Protein AF-A0A2V8ZK09-F1 (afdb_monomer_lite)

Radius of gyration: 33.47 Å; chains: 1; bounding box: 86×35×99 Å

Secondary structure (DSSP, 8-state):
-B-GGGS-PPB-GGG-EE--TTS-PPTT--EE-PBPGGGB---TTSPPPTT----S-HHHHHHHTTSPPPSSSSSSS-----SSTT--EEEEE--EEEEEEEEETTEEEEEEEEEEEEEEEEESS-PPTTS--EEEEEEEEEEEEEEEEEEEEETTEEEEEEEEEEEEEEEEEBGGGSTTT-PPPPTGGGT---PPPTT-----PPP---TTS-------EEEEEEEEEEEEEEEEE--S----

Sequence (244 aa):
MDFSGTGYQIYDPLTTHLCTASDTCAKGQQYARNPFPNDVIPGPNDPLPSGILSRVNPIGLAIMKLYPAPTLAGIQNNYIQTGGLAEGRYRYYQPMVRVDYDLTDKTRLYGLWVWQRGHEHRNSSGFPYPIATGNIDSERDFTTTILDLTHAFSSNWFLDAQGSFGRFHQDFPEGPMVTGLAKPITAESLGLNMPKIPTTSLDIAPQISVSGYQTIIGNNISEQVTNAFDFRPVAVHVVGKHDI

Structure (mmCIF, N/CA/C/O backbone):
data_AF-A0A2V8ZK09-F1
#
_entry.id   AF-A0A2V8ZK09-F1
#
loop_
_atom_site.group_PDB
_atom_site.id
_atom_site.type_symbol
_atom_site.label_atom_id
_atom_site.label_alt_id
_atom_site.label_comp_id
_atom_site.label_asym_id
_atom_site.label_entity_id
_atom_site.label_seq_id
_atom_site.pdbx_PDB_ins_code
_atom_site.Cartn_x
_atom_site.Cartn_y
_atom_site.Cartn_z
_atom_site.occupancy
_atom_site.B_iso_or_equiv
_atom_site.auth_seq_id
_atom_site.auth_comp_id
_atom_site.auth_asym_id
_atom_site.auth_atom_id
_atom_site.pdbx_PDB_model_num
ATOM 1 N N . MET A 1 1 ? 20.017 -1.491 -28.029 1.00 69.75 1 MET A N 1
ATOM 2 C CA . MET A 1 1 ? 18.713 -2.071 -28.424 1.00 69.75 1 MET A CA 1
ATOM 3 C C . MET A 1 1 ? 18.890 -2.634 -29.817 1.00 69.75 1 MET A C 1
ATOM 5 O O . MET A 1 1 ? 19.332 -1.888 -30.678 1.00 69.75 1 MET A O 1
ATOM 9 N N . ASP A 1 2 ? 18.652 -3.928 -29.999 1.00 75.50 2 ASP A N 1
ATOM 10 C CA . ASP A 1 2 ? 18.966 -4.659 -31.232 1.00 75.50 2 ASP A CA 1
ATOM 11 C C . ASP A 1 2 ? 17.692 -4.893 -32.056 1.00 75.50 2 ASP A C 1
ATOM 13 O O . ASP A 1 2 ? 16.716 -5.436 -31.534 1.00 75.50 2 ASP A O 1
ATOM 17 N N . PHE A 1 3 ? 17.697 -4.452 -33.316 1.00 78.56 3 PHE A N 1
ATOM 18 C CA . PHE A 1 3 ? 16.587 -4.599 -34.260 1.00 78.56 3 PHE A CA 1
ATOM 19 C C . PHE A 1 3 ? 16.908 -5.524 -35.438 1.00 78.56 3 PHE A C 1
ATOM 21 O O . PHE A 1 3 ? 16.071 -5.669 -36.332 1.00 78.56 3 PHE A O 1
ATOM 28 N N . SER A 1 4 ? 18.066 -6.187 -35.439 1.00 80.75 4 SER A N 1
ATOM 29 C CA . SER A 1 4 ? 18.511 -7.057 -36.538 1.00 80.75 4 SER A CA 1
ATOM 30 C C . SER A 1 4 ? 17.501 -8.162 -36.884 1.00 80.75 4 SER A C 1
ATOM 32 O O . SER A 1 4 ? 17.339 -8.534 -38.044 1.00 80.75 4 SER A O 1
ATOM 34 N N . GLY A 1 5 ? 16.738 -8.638 -35.895 1.00 76.31 5 GLY A N 1
ATOM 35 C CA . GLY A 1 5 ? 15.679 -9.637 -36.078 1.00 76.31 5 GLY A CA 1
ATOM 36 C C . GLY A 1 5 ? 14.383 -9.127 -36.724 1.00 76.31 5 GLY A C 1
ATOM 37 O O . GLY A 1 5 ? 13.480 -9.924 -36.963 1.00 76.31 5 GLY A O 1
ATOM 38 N N . THR A 1 6 ? 14.249 -7.823 -36.992 1.00 78.81 6 THR A N 1
ATOM 39 C CA . THR A 1 6 ? 13.011 -7.238 -37.545 1.00 78.81 6 THR A CA 1
ATOM 40 C C . THR A 1 6 ? 12.954 -7.250 -39.072 1.00 78.81 6 THR A C 1
ATOM 42 O O . THR A 1 6 ? 11.874 -7.087 -39.638 1.00 78.81 6 THR A O 1
ATOM 45 N N . GLY A 1 7 ? 14.098 -7.426 -39.744 1.00 80.44 7 GLY A N 1
ATOM 46 C CA . GLY A 1 7 ? 14.218 -7.298 -41.200 1.00 80.44 7 GLY A CA 1
ATOM 47 C C . GLY A 1 7 ? 14.132 -5.856 -41.720 1.00 80.44 7 GLY A C 1
ATOM 48 O O . GLY A 1 7 ? 14.157 -5.653 -42.932 1.00 80.44 7 GLY A O 1
ATOM 49 N N . TYR A 1 8 ? 14.041 -4.863 -40.828 1.00 82.00 8 TYR A N 1
ATOM 50 C CA . TYR A 1 8 ? 14.056 -3.443 -41.169 1.00 82.00 8 TYR A CA 1
ATOM 51 C C . TYR A 1 8 ? 15.395 -2.810 -40.813 1.00 82.00 8 TYR A C 1
ATOM 53 O O . TYR A 1 8 ? 15.908 -3.013 -39.715 1.00 82.00 8 TYR A O 1
ATOM 61 N N . GLN A 1 9 ? 15.899 -1.971 -41.718 1.00 86.06 9 GLN A N 1
ATOM 62 C CA . GLN A 1 9 ? 17.084 -1.168 -41.457 1.00 86.06 9 GLN A CA 1
ATOM 63 C C . GLN A 1 9 ? 16.725 0.045 -40.589 1.00 86.06 9 GLN A C 1
ATOM 65 O O . GLN A 1 9 ? 15.817 0.813 -40.928 1.00 86.06 9 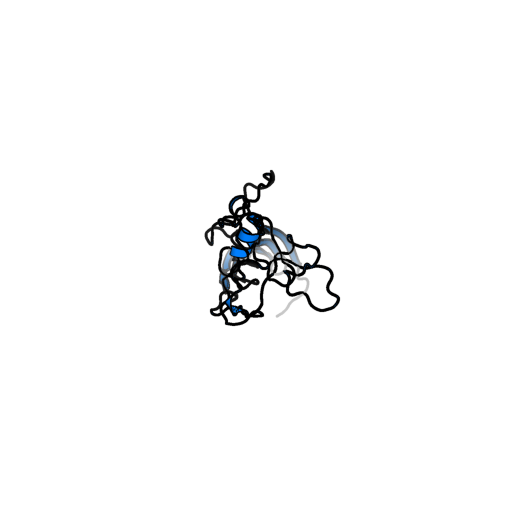GLN A O 1
ATOM 70 N N . ILE A 1 10 ? 17.427 0.231 -39.470 1.00 85.50 10 ILE A N 1
ATOM 71 C CA . ILE A 1 10 ? 17.152 1.317 -38.521 1.00 85.50 10 ILE A CA 1
ATOM 72 C C . ILE A 1 10 ? 18.129 2.465 -38.752 1.00 85.50 10 ILE A C 1
ATOM 74 O O . ILE A 1 10 ? 19.342 2.287 -38.704 1.00 85.50 10 ILE A O 1
ATOM 78 N N . TYR A 1 11 ? 17.600 3.669 -38.967 1.00 86.06 11 TYR A N 1
ATOM 79 C CA . TYR A 1 11 ? 18.390 4.855 -39.305 1.00 86.06 11 TYR A CA 1
ATOM 80 C C . TYR A 1 11 ? 18.596 5.796 -38.121 1.00 86.06 11 TYR A C 1
ATOM 82 O O . TYR A 1 11 ? 17.681 6.027 -37.330 1.00 86.06 11 TYR A O 1
ATOM 90 N N . ASP A 1 12 ? 19.783 6.400 -38.043 1.00 83.12 12 ASP A N 1
ATOM 91 C CA . ASP A 1 12 ? 20.116 7.390 -37.025 1.00 83.12 12 ASP A CA 1
ATOM 92 C C . ASP A 1 12 ? 19.531 8.767 -37.387 1.00 83.12 12 ASP A C 1
ATOM 94 O O . ASP A 1 12 ? 19.981 9.396 -38.355 1.00 83.12 12 ASP A O 1
ATOM 98 N N . PRO A 1 13 ? 18.560 9.295 -36.615 1.00 82.06 13 PRO A N 1
ATOM 99 C CA . PRO A 1 13 ? 17.923 10.573 -36.919 1.00 82.06 13 PRO A CA 1
ATOM 100 C C . PRO A 1 13 ? 18.893 11.765 -36.901 1.00 82.06 13 PRO A C 1
ATOM 102 O O . PRO A 1 13 ? 18.649 12.744 -37.613 1.00 82.06 13 PRO A O 1
ATOM 105 N N . LEU A 1 14 ? 19.998 11.691 -36.147 1.00 80.69 14 LEU A N 1
ATOM 106 C CA . LEU A 1 14 ? 20.970 12.788 -36.038 1.00 80.69 14 LEU A CA 1
ATOM 107 C C . LEU A 1 14 ? 21.948 12.860 -37.217 1.00 80.69 14 LEU A C 1
ATOM 109 O O . LEU A 1 14 ? 22.712 13.813 -37.317 1.00 80.69 14 LEU A O 1
ATOM 113 N N . THR A 1 15 ? 21.910 11.889 -38.128 1.00 84.69 15 THR A N 1
ATOM 114 C CA . THR A 1 15 ? 22.784 11.841 -39.313 1.00 84.69 15 THR A CA 1
ATOM 115 C C . THR A 1 15 ? 22.087 12.337 -40.577 1.00 84.69 15 THR A C 1
ATOM 117 O O . THR A 1 15 ? 22.500 12.010 -41.686 1.00 84.69 15 THR A O 1
ATOM 120 N N . THR A 1 16 ? 21.002 13.103 -40.429 1.00 87.19 16 THR A N 1
ATOM 121 C CA . THR A 1 16 ? 20.254 13.629 -41.575 1.00 87.19 16 THR A CA 1
ATOM 122 C C . THR A 1 16 ? 21.159 14.524 -42.424 1.00 87.19 16 THR A C 1
ATOM 124 O O . THR A 1 16 ? 21.686 15.521 -41.935 1.00 87.19 16 THR A O 1
ATOM 127 N N . HIS A 1 17 ? 21.321 14.178 -43.697 1.00 87.19 17 HIS A N 1
ATOM 128 C CA . HIS A 1 17 ? 22.128 14.915 -44.666 1.00 87.19 17 HIS A CA 1
ATOM 129 C C . HIS A 1 17 ? 21.422 14.957 -46.025 1.00 87.19 17 HIS A C 1
ATOM 131 O O . HIS A 1 17 ? 20.429 14.261 -46.246 1.00 87.19 17 HIS A O 1
ATOM 137 N N . LEU A 1 18 ? 21.889 15.825 -46.925 1.00 91.00 18 LEU A N 1
ATOM 138 C CA . LEU A 1 18 ? 21.385 15.851 -48.298 1.00 91.00 18 LEU A CA 1
ATOM 139 C C . LEU A 1 18 ? 21.711 14.527 -48.976 1.00 91.00 18 LEU A C 1
ATOM 141 O O . LEU A 1 18 ? 22.839 14.061 -48.879 1.00 91.00 18 LEU A O 1
ATOM 145 N N . CYS A 1 19 ? 20.732 13.960 -49.671 1.00 88.94 19 CYS A N 1
ATOM 146 C CA . CYS A 1 19 ? 20.940 12.735 -50.418 1.00 88.94 19 CYS A CA 1
ATOM 147 C C . CYS A 1 19 ? 22.037 12.932 -51.476 1.00 88.94 19 CYS A C 1
ATOM 149 O O . CYS A 1 19 ? 21.965 13.849 -52.299 1.00 88.94 19 CYS A O 1
ATOM 151 N N . THR A 1 20 ? 23.034 12.056 -51.460 1.00 86.00 20 THR A N 1
ATOM 152 C CA . THR A 1 20 ? 24.143 12.035 -52.414 1.00 86.00 20 THR A CA 1
ATOM 153 C C . THR A 1 20 ? 24.097 10.784 -53.293 1.00 86.00 20 THR A C 1
ATOM 155 O O . THR A 1 20 ? 23.299 9.879 -53.075 1.00 86.00 20 THR A O 1
ATOM 158 N N . ALA A 1 21 ? 24.969 10.702 -54.303 1.00 79.88 21 ALA A N 1
ATOM 159 C CA . ALA A 1 21 ? 25.051 9.527 -55.176 1.00 79.88 21 ALA A CA 1
ATOM 160 C C . ALA A 1 21 ? 25.530 8.247 -54.457 1.00 79.88 21 ALA A C 1
ATOM 162 O O . ALA A 1 21 ? 25.336 7.156 -54.988 1.00 79.88 21 ALA A O 1
ATOM 163 N N . SER A 1 22 ? 26.162 8.367 -53.281 1.00 80.44 22 SER A N 1
ATOM 164 C CA . SER A 1 22 ? 26.513 7.218 -52.435 1.00 80.44 22 SER A CA 1
ATOM 165 C C . SER A 1 22 ? 25.335 6.684 -51.620 1.00 80.44 22 SER A C 1
ATOM 167 O O . SER A 1 22 ? 25.423 5.574 -51.101 1.00 80.44 22 SER A O 1
ATOM 169 N N . ASP A 1 23 ? 24.236 7.435 -51.534 1.00 81.19 23 ASP A N 1
ATOM 170 C CA . ASP A 1 23 ? 23.035 7.035 -50.811 1.00 81.19 23 ASP A CA 1
ATOM 171 C C . ASP A 1 23 ? 22.037 6.367 -51.765 1.00 81.19 23 ASP A C 1
ATOM 173 O O . ASP A 1 23 ? 21.731 6.874 -52.846 1.00 81.19 23 ASP A O 1
ATOM 177 N N . THR A 1 24 ? 21.463 5.232 -51.362 1.00 79.44 24 THR A N 1
ATOM 178 C CA . THR A 1 24 ? 20.377 4.558 -52.098 1.00 79.44 24 THR A CA 1
ATOM 179 C C . THR A 1 24 ? 19.031 5.251 -51.870 1.00 79.44 24 THR A C 1
ATOM 181 O O . THR A 1 24 ? 18.102 4.674 -51.306 1.00 79.44 24 THR A O 1
ATOM 184 N N . CYS A 1 25 ? 18.917 6.513 -52.277 1.00 81.88 25 CYS A N 1
ATOM 185 C CA . CYS A 1 25 ? 17.685 7.284 -52.135 1.00 81.88 25 CYS A CA 1
ATOM 186 C C . CYS A 1 25 ? 16.661 6.959 -53.224 1.00 81.88 25 CYS A C 1
ATOM 188 O O . CYS A 1 25 ? 16.998 6.769 -54.396 1.00 81.88 25 CYS A O 1
ATOM 190 N N . ALA A 1 26 ? 15.380 6.987 -52.859 1.00 82.69 26 ALA A N 1
ATOM 191 C CA . ALA A 1 26 ? 14.300 6.891 -53.830 1.00 82.69 26 ALA A CA 1
ATOM 192 C C . ALA A 1 26 ? 14.219 8.153 -54.713 1.00 82.69 26 ALA A C 1
ATOM 194 O O . ALA A 1 26 ? 14.631 9.252 -54.333 1.00 82.69 26 ALA A O 1
ATOM 195 N N . LYS A 1 27 ? 13.644 8.014 -55.913 1.00 79.06 27 LYS A N 1
ATOM 196 C CA . LYS A 1 27 ? 13.505 9.124 -56.866 1.00 79.06 27 LYS A CA 1
ATOM 197 C C . LYS A 1 27 ? 12.644 10.243 -56.257 1.00 79.06 27 LYS A C 1
ATOM 199 O O . LYS A 1 27 ? 11.483 10.018 -55.935 1.00 79.06 27 LYS A O 1
ATOM 204 N N . GLY A 1 28 ? 13.215 11.442 -56.124 1.00 80.62 28 GLY A N 1
ATOM 205 C CA . GLY A 1 28 ? 12.561 12.602 -55.497 1.00 80.62 28 GLY A CA 1
ATOM 206 C C . GLY A 1 28 ? 12.858 12.786 -54.003 1.00 80.62 28 GLY A C 1
ATOM 207 O O . GLY A 1 28 ? 12.393 13.757 -53.412 1.00 80.62 28 GLY A O 1
ATOM 208 N N . GLN A 1 29 ? 13.650 11.904 -53.388 1.00 86.25 29 GLN A N 1
ATOM 209 C CA . GLN A 1 29 ? 14.076 12.042 -51.998 1.00 86.25 29 GLN A CA 1
ATOM 210 C C . GLN A 1 29 ? 15.273 12.999 -51.885 1.00 86.25 29 GLN A C 1
ATOM 212 O O . GLN A 1 29 ? 16.308 12.794 -52.513 1.00 86.25 29 GLN A O 1
ATOM 217 N N . GLN A 1 30 ? 15.129 14.052 -51.076 1.00 88.12 30 GLN A N 1
ATOM 218 C CA . GLN A 1 30 ? 16.153 15.097 -50.914 1.00 88.12 30 GLN A CA 1
ATOM 219 C C . GLN A 1 30 ? 17.109 14.859 -49.742 1.00 88.12 30 GLN A C 1
ATOM 221 O O . GLN A 1 30 ? 18.221 15.380 -49.748 1.00 88.12 30 GLN A O 1
ATOM 226 N N . TYR A 1 31 ? 16.692 14.077 -48.746 1.00 89.25 31 TYR A N 1
ATOM 227 C CA . TYR A 1 31 ? 17.459 13.842 -47.525 1.00 89.25 31 TYR A CA 1
ATOM 228 C C . TYR A 1 31 ? 17.629 12.347 -47.263 1.00 89.25 31 TYR A C 1
ATOM 230 O O . TYR A 1 31 ? 16.687 11.566 -47.432 1.00 89.25 31 TYR A O 1
ATOM 238 N N . ALA A 1 32 ? 18.822 11.973 -46.817 1.00 89.38 32 ALA A N 1
ATOM 239 C CA . ALA A 1 32 ? 19.195 10.632 -46.398 1.00 89.38 32 ALA A CA 1
ATOM 240 C C . ALA A 1 32 ? 19.644 10.637 -44.929 1.00 89.38 32 ALA A C 1
ATOM 242 O O . ALA A 1 32 ? 19.897 11.686 -44.329 1.00 89.38 32 ALA A O 1
ATOM 243 N N . ARG A 1 33 ? 19.697 9.448 -44.332 1.00 87.69 33 ARG A N 1
ATOM 244 C CA . ARG A 1 33 ? 20.222 9.202 -42.985 1.00 87.69 33 ARG A CA 1
ATOM 245 C C . ARG A 1 33 ? 21.118 7.981 -43.045 1.00 87.69 33 ARG A C 1
ATOM 247 O O . ARG A 1 33 ? 20.848 7.065 -43.819 1.00 87.69 33 ARG A O 1
ATOM 254 N N . ASN A 1 34 ? 22.131 7.949 -42.195 1.00 86.38 34 ASN A N 1
ATOM 255 C CA . ASN A 1 34 ? 22.983 6.782 -42.057 1.00 86.38 34 ASN A CA 1
ATOM 256 C C . ASN A 1 34 ? 22.274 5.720 -41.205 1.00 86.38 34 ASN A C 1
ATOM 258 O O . ASN A 1 34 ? 21.648 6.064 -40.194 1.00 86.38 34 ASN A O 1
ATOM 262 N N . PRO A 1 35 ? 22.340 4.438 -41.594 1.00 85.81 35 PRO A N 1
ATOM 263 C CA . PRO A 1 35 ? 21.839 3.353 -40.766 1.00 85.81 35 PRO A CA 1
ATOM 264 C C . PRO A 1 35 ? 22.694 3.190 -39.505 1.00 85.81 35 PRO A C 1
ATOM 266 O O . PRO A 1 35 ? 23.902 3.444 -39.523 1.00 85.81 35 PRO A O 1
ATOM 269 N N . PHE A 1 36 ? 22.086 2.731 -38.412 1.00 83.81 36 PHE A N 1
ATOM 270 C CA . PHE A 1 36 ? 22.847 2.230 -37.276 1.00 83.81 36 PHE A CA 1
ATOM 271 C C . PHE A 1 36 ? 23.584 0.949 -37.690 1.00 83.81 36 PHE A C 1
ATOM 273 O O . PHE A 1 36 ? 22.988 0.077 -38.328 1.00 83.81 36 PHE A O 1
ATOM 280 N N . PRO A 1 37 ? 24.865 0.788 -37.321 1.00 82.88 37 PRO A N 1
ATOM 281 C CA . PRO A 1 37 ? 25.575 -0.463 -37.550 1.00 82.88 37 PRO A CA 1
ATOM 282 C C . PRO A 1 37 ? 24.827 -1.653 -36.930 1.00 82.88 37 PRO A C 1
ATOM 284 O O . PRO A 1 37 ? 24.421 -1.594 -35.769 1.00 82.88 37 PRO A O 1
ATOM 287 N N . ASN A 1 38 ? 24.658 -2.727 -37.707 1.00 80.00 38 ASN A N 1
ATOM 288 C CA . ASN A 1 38 ? 23.930 -3.949 -37.328 1.00 80.00 38 ASN A CA 1
ATOM 289 C C . ASN A 1 38 ? 22.481 -3.719 -36.859 1.00 80.00 38 ASN A C 1
ATOM 291 O O . ASN A 1 38 ? 21.945 -4.553 -36.135 1.00 80.00 38 ASN A O 1
ATOM 295 N N . ASP A 1 39 ? 21.866 -2.587 -37.216 1.00 82.44 39 ASP A N 1
ATOM 296 C CA . ASP A 1 39 ? 20.543 -2.191 -36.722 1.00 82.44 39 ASP A CA 1
ATOM 297 C C . ASP A 1 39 ? 20.466 -2.144 -35.183 1.00 82.44 39 ASP A C 1
ATOM 299 O O . ASP A 1 39 ? 19.410 -2.330 -34.576 1.00 82.44 39 ASP A O 1
ATOM 303 N N . VAL A 1 40 ? 21.600 -1.873 -34.528 1.00 79.19 40 VAL A N 1
ATOM 304 C CA . VAL A 1 40 ? 21.687 -1.734 -33.074 1.00 79.19 40 VAL A CA 1
ATOM 305 C C . VAL A 1 40 ? 21.752 -0.257 -32.717 1.00 79.19 40 VAL A C 1
ATOM 307 O O . VAL A 1 40 ? 22.747 0.414 -32.984 1.00 79.19 40 VAL A O 1
ATOM 310 N N . ILE A 1 41 ? 20.717 0.247 -32.039 1.00 79.50 41 ILE A N 1
ATOM 311 C CA . ILE A 1 41 ? 20.792 1.554 -31.380 1.00 79.50 41 ILE A CA 1
ATOM 312 C C . ILE A 1 41 ? 21.679 1.385 -30.148 1.00 79.50 41 ILE A C 1
ATOM 314 O O . ILE A 1 41 ? 21.297 0.632 -29.237 1.00 79.50 41 ILE A O 1
ATOM 318 N N . PRO A 1 42 ? 22.829 2.063 -30.071 1.00 73.56 42 PRO A N 1
ATOM 319 C CA . PRO A 1 42 ? 23.728 1.847 -28.956 1.00 73.56 42 PRO A CA 1
ATOM 320 C C . PRO A 1 42 ? 23.165 2.420 -27.656 1.00 73.56 42 PRO A C 1
ATOM 322 O O . PRO A 1 42 ? 22.512 3.470 -27.636 1.00 73.56 42 PRO A O 1
ATOM 325 N N . GLY A 1 43 ? 23.413 1.706 -26.565 1.00 69.25 43 GLY A N 1
ATOM 326 C CA . GLY A 1 43 ? 23.055 2.119 -25.222 1.00 69.25 43 GLY A CA 1
ATOM 327 C C . GLY A 1 43 ? 23.928 3.263 -24.693 1.00 69.25 43 GLY A C 1
ATOM 328 O O . GLY A 1 43 ? 24.905 3.669 -25.321 1.00 69.25 43 GLY A O 1
ATOM 329 N N . PRO A 1 44 ? 23.608 3.772 -23.492 1.00 62.62 44 PRO A N 1
ATOM 330 C CA . PRO A 1 44 ? 24.291 4.916 -22.901 1.00 62.62 44 PRO A CA 1
ATOM 331 C C . PRO A 1 44 ? 25.760 4.691 -22.547 1.00 62.62 44 PRO A C 1
ATOM 333 O O . PRO A 1 44 ? 26.476 5.670 -22.369 1.00 62.62 44 PRO A O 1
ATOM 336 N N . ASN A 1 45 ? 26.202 3.433 -22.478 1.00 60.44 45 ASN A N 1
ATOM 337 C CA . ASN A 1 45 ? 27.560 3.051 -22.087 1.00 60.44 45 ASN A CA 1
ATOM 338 C C . ASN A 1 45 ? 28.276 2.203 -23.153 1.00 60.44 45 ASN A C 1
ATOM 340 O O . ASN A 1 45 ? 29.354 1.678 -22.878 1.00 60.44 45 ASN A O 1
ATOM 344 N N . ASP A 1 46 ? 27.682 2.022 -24.335 1.00 60.47 46 ASP A N 1
ATOM 345 C CA . ASP A 1 46 ? 28.301 1.210 -25.382 1.00 60.47 46 ASP A CA 1
ATOM 346 C C . ASP A 1 46 ? 29.442 1.999 -26.052 1.00 60.47 46 ASP A C 1
ATOM 348 O O . ASP A 1 46 ? 29.314 3.213 -26.233 1.00 60.47 46 ASP A O 1
ATOM 352 N N . PRO A 1 47 ? 30.562 1.355 -26.435 1.00 57.03 47 PRO A N 1
ATOM 353 C CA . PRO A 1 47 ? 31.577 2.002 -27.251 1.00 57.03 47 PRO A CA 1
ATOM 354 C C . PRO A 1 47 ? 30.973 2.354 -28.610 1.00 57.03 47 PRO A C 1
ATOM 356 O O . PRO A 1 47 ? 30.559 1.486 -29.379 1.00 57.03 47 PRO A O 1
ATOM 359 N N . LEU A 1 48 ? 30.906 3.650 -28.888 1.00 57.03 48 LEU A N 1
ATOM 360 C CA . LEU A 1 48 ? 30.268 4.174 -30.082 1.00 57.03 48 LEU A CA 1
ATOM 361 C C . LEU A 1 48 ? 31.279 4.367 -31.213 1.00 57.03 48 LEU A C 1
ATOM 363 O O . LEU A 1 48 ? 32.344 4.943 -30.976 1.00 57.03 48 LEU A O 1
ATOM 367 N N . PRO A 1 49 ? 30.953 3.960 -32.453 1.00 57.00 49 PRO A N 1
ATOM 368 C CA . PRO A 1 49 ? 31.671 4.423 -33.633 1.00 57.00 49 PRO A CA 1
ATOM 369 C C . PRO A 1 49 ? 31.698 5.955 -33.691 1.00 57.00 49 PRO A C 1
ATOM 371 O O . PRO A 1 49 ? 30.736 6.622 -33.297 1.00 57.00 49 PRO A O 1
ATOM 374 N N . SER A 1 50 ? 32.787 6.518 -34.215 1.00 56.28 50 SER A N 1
ATOM 375 C CA . SER A 1 50 ? 32.971 7.964 -34.366 1.00 56.28 50 SER A CA 1
ATOM 376 C C . SER A 1 50 ? 31.752 8.621 -35.031 1.00 56.28 50 SER A C 1
ATOM 378 O O . SER A 1 50 ? 31.400 8.280 -36.157 1.00 56.28 50 SER A O 1
ATOM 380 N N . GLY A 1 51 ? 31.111 9.567 -34.336 1.00 56.62 51 GLY A N 1
ATOM 381 C CA . GLY A 1 51 ? 29.931 10.303 -34.822 1.00 56.62 51 GLY A CA 1
ATOM 382 C C . GLY A 1 51 ? 28.586 9.845 -34.242 1.00 56.62 51 GLY A C 1
ATOM 383 O O . GLY A 1 51 ? 27.607 10.590 -34.315 1.00 56.62 51 GLY A O 1
ATOM 384 N N . ILE A 1 52 ? 28.522 8.684 -33.585 1.00 58.25 52 ILE A N 1
ATOM 385 C CA . ILE A 1 52 ? 27.333 8.269 -32.836 1.00 58.25 52 ILE A CA 1
ATOM 386 C C . ILE A 1 52 ? 27.523 8.711 -31.380 1.00 58.25 52 ILE A C 1
ATOM 388 O O . ILE A 1 52 ? 28.378 8.202 -30.675 1.00 58.25 52 ILE A O 1
ATOM 392 N N . LEU A 1 53 ? 26.774 9.718 -30.921 1.00 58.41 53 LEU A N 1
ATOM 393 C CA . LEU A 1 53 ? 26.624 10.014 -29.480 1.00 58.41 53 LEU A CA 1
ATOM 394 C C . LEU A 1 53 ? 25.655 9.014 -28.825 1.00 58.41 53 LEU A C 1
ATOM 396 O O . LEU A 1 53 ? 24.832 8.428 -29.526 1.00 58.41 53 LEU A O 1
ATOM 400 N N . SER A 1 54 ? 25.705 8.824 -27.505 1.00 68.25 54 SER A N 1
ATOM 4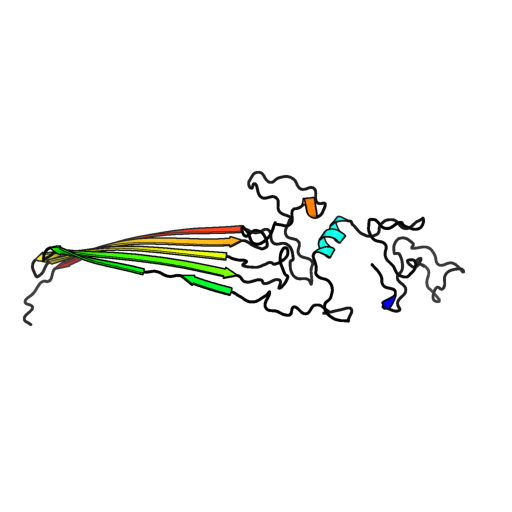01 C CA . SER A 1 54 ? 24.671 8.041 -26.819 1.00 68.25 54 SER A CA 1
ATOM 402 C C . SER A 1 54 ? 23.295 8.610 -27.191 1.00 68.25 54 SER A C 1
ATOM 404 O O . SER A 1 54 ? 23.021 9.790 -26.971 1.00 68.25 54 SER A O 1
ATOM 406 N N . ARG A 1 55 ? 22.447 7.790 -27.821 1.00 72.38 55 ARG A N 1
ATOM 407 C CA . ARG A 1 55 ? 21.077 8.172 -28.219 1.00 72.38 55 ARG A CA 1
ATOM 408 C C . ARG A 1 55 ? 20.071 7.917 -27.099 1.00 72.38 55 ARG A C 1
ATOM 410 O O . ARG A 1 55 ? 18.892 8.222 -27.247 1.00 72.38 55 ARG A O 1
ATOM 417 N N . VAL A 1 56 ? 20.533 7.345 -25.990 1.00 76.50 56 VAL A N 1
ATOM 418 C CA . VAL A 1 56 ? 19.691 6.852 -24.910 1.00 76.50 56 VAL A CA 1
ATOM 419 C C . VAL A 1 56 ? 20.032 7.611 -23.638 1.00 76.50 56 VAL A C 1
ATOM 421 O O . VAL A 1 56 ? 21.161 7.579 -23.155 1.00 76.50 56 VAL A O 1
ATOM 424 N N . ASN A 1 57 ? 19.038 8.287 -23.069 1.00 82.06 57 ASN A N 1
ATOM 425 C CA . ASN A 1 57 ? 19.183 8.899 -21.756 1.00 82.06 57 ASN A CA 1
ATOM 426 C C . ASN A 1 57 ? 19.372 7.788 -20.694 1.00 82.06 57 ASN A C 1
ATOM 428 O O . ASN A 1 57 ? 18.538 6.879 -20.641 1.00 82.06 57 ASN A O 1
ATOM 432 N N . PRO A 1 58 ? 20.417 7.837 -19.844 1.00 82.38 58 PRO A N 1
ATOM 433 C CA . PRO A 1 58 ? 20.669 6.804 -18.837 1.00 82.38 58 PRO A CA 1
ATOM 434 C C . PRO A 1 58 ? 19.534 6.662 -17.812 1.00 82.38 58 PRO A C 1
ATOM 436 O O . PRO A 1 58 ? 19.218 5.540 -17.425 1.00 82.38 58 PRO A O 1
ATOM 439 N N . ILE A 1 59 ? 18.870 7.761 -17.440 1.00 85.94 59 ILE A N 1
ATOM 440 C CA . ILE A 1 59 ? 17.711 7.765 -16.532 1.00 85.94 59 ILE A CA 1
ATOM 441 C C . ILE A 1 59 ? 16.516 7.095 -17.217 1.00 85.94 59 ILE A C 1
ATOM 443 O O . ILE A 1 59 ? 15.876 6.212 -16.653 1.00 85.94 59 ILE A O 1
ATOM 447 N N . GLY A 1 60 ? 16.252 7.464 -18.475 1.00 82.56 60 GLY A N 1
ATOM 448 C CA . GLY A 1 60 ? 15.197 6.838 -19.278 1.00 82.56 60 GLY A CA 1
ATOM 449 C C . GLY A 1 60 ? 15.418 5.333 -19.443 1.00 82.56 60 GLY A C 1
ATOM 450 O O . GLY A 1 60 ? 14.478 4.554 -19.317 1.00 82.56 60 GLY A O 1
ATOM 451 N N . LEU A 1 61 ? 16.668 4.904 -19.642 1.00 82.31 61 LEU A N 1
ATOM 452 C CA . LEU A 1 61 ? 17.012 3.486 -19.679 1.00 82.31 61 LEU A CA 1
ATOM 453 C C . LEU A 1 61 ? 16.805 2.802 -18.325 1.00 82.31 61 LEU A C 1
ATOM 455 O O . LEU A 1 61 ? 16.303 1.682 -18.302 1.00 82.31 61 LEU A O 1
ATOM 459 N N . ALA A 1 62 ? 17.189 3.440 -17.217 1.00 85.62 62 ALA A N 1
ATOM 460 C CA . ALA A 1 62 ? 16.976 2.895 -15.878 1.00 85.62 62 ALA A CA 1
ATOM 461 C C . ALA A 1 62 ? 15.482 2.661 -15.606 1.00 85.62 62 ALA A C 1
ATOM 463 O O . ALA A 1 62 ? 15.114 1.580 -15.158 1.00 85.62 62 ALA A O 1
ATOM 464 N N . ILE A 1 63 ? 14.624 3.617 -15.980 1.00 84.62 63 ILE A N 1
ATOM 465 C CA . ILE A 1 63 ? 13.163 3.486 -15.885 1.00 84.62 63 ILE A CA 1
ATOM 466 C C . ILE A 1 63 ? 12.654 2.363 -16.797 1.00 84.62 63 ILE A C 1
ATOM 468 O O . ILE A 1 63 ? 11.869 1.531 -16.361 1.00 84.62 63 ILE A O 1
ATOM 472 N N . MET A 1 64 ? 13.112 2.285 -18.050 1.00 81.31 64 MET A N 1
ATOM 473 C CA . MET A 1 64 ? 12.660 1.235 -18.974 1.00 81.31 64 MET A CA 1
ATOM 474 C C . MET A 1 64 ? 13.085 -0.172 -18.537 1.00 81.31 64 MET A C 1
ATOM 476 O O . MET A 1 64 ? 12.344 -1.121 -18.769 1.00 81.31 64 MET A O 1
ATOM 480 N N . LYS A 1 65 ? 14.239 -0.315 -17.871 1.00 82.62 65 LYS A N 1
ATOM 481 C CA . LYS A 1 65 ? 14.712 -1.590 -17.301 1.00 82.62 65 LYS A CA 1
ATOM 482 C C . LYS A 1 65 ? 13.856 -2.104 -16.144 1.00 82.62 65 LYS A C 1
ATOM 484 O O . LYS A 1 65 ? 14.005 -3.263 -15.770 1.00 82.62 65 LYS A O 1
ATOM 489 N N . LEU A 1 66 ? 13.005 -1.259 -15.565 1.00 81.69 66 LEU A N 1
ATOM 490 C CA . LEU A 1 66 ? 12.046 -1.689 -14.555 1.00 81.69 66 LEU A CA 1
ATOM 491 C C . LEU A 1 66 ? 10.936 -2.544 -15.164 1.00 81.69 66 LEU A C 1
ATOM 493 O O . LEU A 1 66 ? 10.462 -3.467 -14.507 1.00 81.69 66 LEU A O 1
ATOM 497 N N . TYR A 1 67 ? 10.539 -2.271 -16.411 1.00 79.69 67 TYR A N 1
ATOM 498 C CA . TYR A 1 67 ? 9.570 -3.118 -17.094 1.00 79.69 67 TYR A CA 1
ATOM 499 C C . TYR A 1 67 ? 10.164 -4.513 -17.312 1.00 79.69 67 TYR A C 1
ATOM 501 O O . TYR A 1 67 ? 11.329 -4.636 -17.706 1.00 79.69 67 TYR A O 1
ATOM 509 N N . PRO A 1 68 ? 9.379 -5.579 -17.084 1.00 76.56 68 PRO A N 1
ATOM 510 C CA . PRO A 1 68 ? 9.846 -6.927 -17.349 1.00 76.56 68 PRO A CA 1
ATOM 511 C C . PRO A 1 68 ? 10.190 -7.103 -18.833 1.00 76.56 68 PRO A C 1
ATOM 513 O O . PRO A 1 68 ? 9.742 -6.355 -19.710 1.00 76.56 68 PRO A O 1
ATOM 516 N N . ALA A 1 69 ? 10.983 -8.131 -19.126 1.00 77.81 69 ALA A N 1
ATOM 517 C CA . ALA A 1 69 ? 11.186 -8.559 -20.501 1.00 77.81 69 ALA A CA 1
ATOM 518 C C . ALA A 1 69 ? 9.860 -9.087 -21.094 1.00 77.81 69 ALA A C 1
ATOM 520 O O . ALA A 1 69 ? 9.028 -9.616 -20.347 1.00 77.81 69 ALA A O 1
ATOM 521 N N . PRO A 1 70 ? 9.652 -8.967 -22.416 1.00 75.75 70 PRO A N 1
ATOM 522 C CA . PRO A 1 70 ? 8.520 -9.587 -23.094 1.00 75.75 70 PRO A CA 1
ATOM 523 C C . PRO A 1 70 ? 8.415 -11.078 -22.775 1.00 75.75 70 PRO A C 1
ATOM 525 O O . PRO A 1 70 ? 9.423 -11.782 -22.730 1.00 75.75 70 PRO A O 1
ATOM 528 N N . THR A 1 71 ? 7.194 -11.565 -22.577 1.00 77.62 71 THR A N 1
ATOM 529 C CA . THR A 1 71 ? 6.920 -12.983 -22.274 1.00 77.62 71 THR A CA 1
ATOM 530 C C . THR A 1 71 ? 6.463 -13.764 -23.500 1.00 77.62 71 THR A C 1
ATOM 532 O O . THR A 1 71 ? 6.544 -14.990 -23.511 1.00 77.62 71 THR A O 1
ATOM 535 N N . LEU A 1 72 ? 6.014 -13.069 -24.547 1.00 81.00 72 LEU A N 1
ATOM 536 C CA . LEU A 1 72 ? 5.616 -13.658 -25.818 1.00 81.00 72 LEU A CA 1
ATOM 537 C C . LEU A 1 72 ? 6.466 -13.157 -26.983 1.00 81.00 72 LEU A C 1
ATOM 539 O O . LEU A 1 72 ? 7.062 -12.081 -26.942 1.00 81.00 72 LEU A O 1
ATOM 543 N N . ALA A 1 73 ? 6.446 -13.928 -28.067 1.00 75.25 73 ALA A N 1
ATOM 544 C CA . ALA A 1 73 ? 6.898 -13.456 -29.366 1.00 75.25 73 ALA A CA 1
ATOM 545 C C . ALA A 1 73 ? 5.936 -12.384 -29.910 1.00 75.25 73 ALA A C 1
ATOM 547 O O . ALA A 1 73 ? 4.720 -12.487 -29.753 1.00 75.25 73 ALA A O 1
ATOM 548 N N . GLY A 1 74 ? 6.484 -11.370 -30.579 1.00 71.38 74 GLY A N 1
ATOM 549 C CA . GLY A 1 74 ? 5.721 -10.266 -31.161 1.00 71.38 74 GLY A CA 1
ATOM 550 C C . GLY A 1 74 ? 6.217 -8.899 -30.698 1.00 71.38 74 GLY A C 1
ATOM 551 O O . GLY A 1 74 ? 6.906 -8.774 -29.689 1.00 71.38 74 GLY A O 1
ATOM 552 N N . ILE A 1 75 ? 5.872 -7.871 -31.471 1.00 68.31 75 ILE A N 1
ATOM 553 C CA . ILE A 1 75 ? 6.296 -6.472 -31.266 1.00 68.31 75 ILE A CA 1
ATOM 554 C C . ILE A 1 75 ? 5.246 -5.640 -30.509 1.00 68.31 75 ILE A C 1
ATOM 556 O O . ILE A 1 75 ? 5.527 -4.520 -30.096 1.00 68.31 75 ILE A O 1
ATOM 560 N N . GLN A 1 76 ? 4.036 -6.177 -30.332 1.00 70.19 76 GLN A N 1
ATOM 561 C CA . GLN A 1 76 ? 2.918 -5.553 -29.620 1.00 70.19 76 GLN A CA 1
ATOM 562 C C . GLN A 1 76 ? 2.219 -6.591 -28.740 1.00 70.19 76 GLN A C 1
ATOM 564 O O . GLN A 1 76 ? 2.184 -7.766 -29.100 1.00 70.19 76 GLN A O 1
ATOM 569 N N . ASN A 1 77 ? 1.640 -6.147 -27.617 1.00 67.38 77 ASN A N 1
ATOM 570 C CA . ASN A 1 77 ? 0.866 -6.981 -26.683 1.00 67.38 77 ASN A CA 1
ATOM 571 C C . ASN A 1 77 ? 1.585 -8.279 -26.266 1.00 67.38 77 ASN A C 1
ATOM 573 O O . ASN A 1 77 ? 0.963 -9.316 -26.059 1.00 67.38 77 ASN A O 1
ATOM 577 N N . ASN A 1 78 ? 2.910 -8.223 -26.141 1.00 68.38 78 ASN A N 1
ATOM 578 C CA . ASN A 1 78 ? 3.782 -9.367 -25.871 1.00 68.38 78 ASN A CA 1
ATOM 579 C C . ASN A 1 78 ? 4.048 -9.590 -24.369 1.00 68.38 78 ASN A C 1
ATOM 581 O O . ASN A 1 78 ? 5.007 -10.261 -23.980 1.00 68.38 78 ASN A O 1
ATOM 585 N N . TYR A 1 79 ? 3.178 -9.030 -23.531 1.00 71.88 79 TYR A N 1
ATOM 586 C CA . TYR A 1 79 ? 3.190 -9.161 -22.084 1.00 71.88 79 TYR A CA 1
ATOM 587 C C . TYR A 1 79 ? 1.941 -9.918 -21.639 1.00 71.88 79 TYR A C 1
ATOM 589 O O . TYR A 1 79 ? 0.850 -9.354 -21.606 1.00 71.88 79 TYR A O 1
ATOM 597 N N . ILE A 1 80 ? 2.099 -11.190 -21.276 1.00 69.94 80 ILE A N 1
ATOM 598 C CA . ILE A 1 80 ? 1.085 -11.943 -20.541 1.00 69.94 80 ILE A CA 1
ATOM 599 C C . ILE A 1 80 ? 1.582 -12.146 -19.118 1.00 69.94 80 ILE A C 1
ATOM 601 O O . ILE A 1 80 ? 2.576 -12.831 -18.884 1.00 69.94 80 ILE A O 1
ATOM 605 N N . GLN A 1 81 ? 0.841 -11.595 -18.159 1.00 65.25 81 GLN A N 1
ATOM 606 C CA . GLN A 1 81 ? 1.048 -11.911 -16.755 1.00 65.25 81 GLN A CA 1
ATOM 607 C C . GLN A 1 81 ? 0.333 -13.224 -16.423 1.00 65.25 81 GLN A C 1
ATOM 609 O O . GLN A 1 81 ? -0.895 -13.298 -16.427 1.00 65.25 81 GLN A O 1
ATOM 614 N N . THR A 1 82 ? 1.105 -14.270 -16.142 1.00 56.66 82 THR A N 1
ATOM 615 C CA . THR A 1 82 ? 0.611 -15.582 -15.696 1.00 56.66 82 THR A CA 1
ATOM 616 C C . THR A 1 82 ? 1.016 -15.797 -14.236 1.00 56.66 82 THR A C 1
ATOM 618 O O . THR A 1 82 ? 2.162 -15.550 -13.879 1.00 56.66 82 THR A O 1
ATOM 621 N N . GLY A 1 83 ? 0.088 -16.235 -13.374 1.00 55.06 83 GLY A N 1
ATOM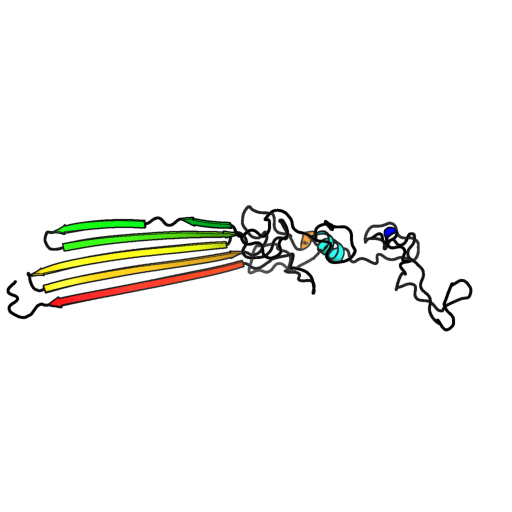 622 C CA . GLY A 1 83 ? 0.421 -16.658 -11.999 1.00 55.06 83 GLY A CA 1
ATOM 623 C C . GLY A 1 83 ? -0.044 -15.764 -10.840 1.00 55.06 83 GLY A C 1
ATOM 624 O O . GLY A 1 83 ? 0.664 -15.664 -9.846 1.00 55.06 83 GLY A O 1
ATOM 625 N N . GLY A 1 84 ? -1.214 -15.121 -10.926 1.00 54.84 84 GLY A N 1
ATOM 626 C CA . GLY A 1 84 ? -1.886 -14.576 -9.731 1.00 54.84 84 GLY A CA 1
ATOM 627 C C . GLY A 1 84 ? -1.212 -13.368 -9.067 1.00 54.84 84 GLY A C 1
ATOM 628 O O . GLY A 1 84 ? -1.624 -12.939 -8.001 1.00 54.84 84 GLY A O 1
ATOM 629 N N . LEU A 1 85 ? -0.208 -12.743 -9.687 1.00 60.03 85 LEU A N 1
ATOM 630 C CA . LEU A 1 85 ? 0.406 -11.524 -9.139 1.00 60.03 85 LEU A CA 1
ATOM 631 C C . LEU A 1 85 ? -0.552 -10.321 -9.101 1.00 60.03 85 LEU A C 1
ATOM 633 O O . LEU A 1 85 ? -0.266 -9.365 -8.393 1.00 60.03 85 LEU A O 1
ATOM 637 N N . ALA A 1 86 ? -1.673 -10.383 -9.827 1.00 57.91 86 ALA A N 1
ATOM 638 C CA . ALA A 1 86 ? -2.802 -9.450 -9.742 1.00 57.91 86 ALA A CA 1
ATOM 639 C C . ALA A 1 86 ? -3.935 -9.952 -8.816 1.00 57.91 86 ALA A C 1
ATOM 641 O O . ALA A 1 86 ? -5.020 -9.371 -8.785 1.00 57.91 86 ALA A O 1
ATOM 642 N N . GLU A 1 87 ? -3.729 -11.062 -8.100 1.00 63.38 87 GLU A N 1
ATOM 643 C CA . GLU A 1 87 ? -4.748 -11.681 -7.255 1.00 63.38 87 GLU A CA 1
ATOM 644 C C . GLU A 1 87 ? -4.953 -10.866 -5.976 1.00 63.38 87 GLU A C 1
ATOM 646 O O . GLU A 1 87 ? -4.022 -10.584 -5.217 1.00 63.38 87 GLU A O 1
ATOM 651 N N . GLY A 1 88 ? -6.206 -10.469 -5.758 1.00 71.00 88 GLY A N 1
ATOM 652 C CA . GLY A 1 88 ? -6.630 -9.780 -4.550 1.00 71.00 88 GLY A CA 1
ATOM 653 C C . GLY A 1 88 ? -6.618 -10.739 -3.365 1.00 71.00 88 GLY A C 1
ATOM 654 O O . GLY A 1 88 ? -7.439 -11.653 -3.316 1.00 71.00 88 GLY A O 1
ATOM 655 N N . ARG A 1 89 ? -5.722 -10.534 -2.397 1.00 80.88 89 ARG A N 1
ATOM 656 C CA . ARG A 1 89 ? -5.717 -11.291 -1.138 1.00 80.88 89 ARG A CA 1
ATOM 657 C C . ARG A 1 89 ? -6.345 -10.444 -0.045 1.00 80.88 89 ARG A C 1
ATOM 659 O O . ARG A 1 89 ? -5.892 -9.335 0.227 1.00 80.88 89 ARG A O 1
ATOM 666 N N . TYR A 1 90 ? -7.368 -10.999 0.593 1.00 86.50 90 TYR A N 1
ATOM 667 C CA . TYR A 1 90 ? -8.111 -10.349 1.662 1.00 86.50 90 TYR A CA 1
ATOM 668 C C . TYR A 1 90 ? -8.055 -11.213 2.914 1.00 86.50 90 TYR A C 1
ATOM 670 O O . TYR A 1 90 ? -8.354 -12.408 2.865 1.00 86.50 90 TYR A O 1
ATOM 678 N N . ARG A 1 91 ? -7.686 -10.615 4.046 1.00 88.38 91 ARG A N 1
ATOM 679 C CA . ARG A 1 91 ? -7.713 -11.284 5.348 1.00 88.38 91 ARG A CA 1
ATOM 680 C C . ARG A 1 91 ? -8.401 -10.392 6.358 1.00 88.38 91 ARG A C 1
ATOM 682 O O . ARG A 1 91 ? -7.947 -9.280 6.591 1.00 88.38 91 ARG A O 1
ATOM 689 N N . TYR A 1 92 ? -9.440 -10.916 6.994 1.00 91.25 92 TYR A N 1
ATOM 690 C CA . TYR A 1 92 ? -10.160 -10.231 8.059 1.00 91.25 92 TYR A CA 1
ATOM 691 C C . TYR A 1 92 ? -10.062 -11.029 9.355 1.00 91.25 92 TYR A C 1
ATOM 693 O O . TYR A 1 92 ? -10.177 -12.254 9.354 1.00 91.25 92 TYR A O 1
ATOM 701 N N . TYR A 1 93 ? -9.843 -10.326 10.458 1.00 93.94 93 TYR A N 1
ATOM 702 C CA . TYR A 1 93 ? -9.865 -10.866 11.808 1.00 93.94 93 TYR A CA 1
ATOM 703 C C . TYR A 1 93 ? -10.782 -9.994 12.655 1.00 93.94 93 TYR A C 1
ATOM 705 O O . TYR A 1 93 ? -10.549 -8.792 12.739 1.00 93.94 93 TYR A O 1
ATOM 713 N N . GLN A 1 94 ? -11.830 -10.585 13.234 1.00 95.81 94 GLN A N 1
ATOM 714 C CA . GLN A 1 94 ? -12.861 -9.843 13.958 1.00 95.81 94 GLN A CA 1
ATOM 715 C C . GLN A 1 94 ? -13.228 -10.515 15.290 1.00 95.81 94 GLN A C 1
ATOM 717 O O . GLN A 1 94 ? -14.231 -11.230 15.365 1.00 95.81 94 GLN A O 1
ATOM 722 N N . PRO A 1 95 ? -12.419 -10.355 16.349 1.00 96.12 95 PRO A N 1
ATOM 723 C CA . PRO A 1 95 ? -12.810 -10.790 17.678 1.00 96.12 95 PRO A CA 1
ATOM 724 C C . PRO A 1 95 ? -13.884 -9.868 18.257 1.00 96.12 95 PRO A C 1
ATOM 726 O O . PRO A 1 95 ? -13.855 -8.644 18.103 1.00 96.12 95 PRO A O 1
ATOM 729 N N . MET A 1 96 ? -14.807 -10.477 18.993 1.00 97.50 96 MET A N 1
ATOM 730 C CA . MET A 1 96 ? -15.760 -9.760 19.823 1.00 97.50 96 MET A CA 1
ATOM 731 C C . MET A 1 96 ? -15.766 -10.357 21.222 1.00 97.50 96 MET A C 1
ATOM 733 O O . MET A 1 96 ? -15.694 -11.575 21.388 1.00 97.50 96 MET A O 1
ATOM 737 N N . VAL A 1 97 ? -15.872 -9.492 22.222 1.00 97.88 97 VAL A N 1
ATOM 738 C CA . VAL A 1 97 ? -16.020 -9.886 23.619 1.00 97.88 97 VAL A CA 1
ATOM 739 C C . VAL A 1 97 ? -17.162 -9.089 24.209 1.00 97.88 97 VAL A C 1
ATOM 741 O O . VAL A 1 97 ? -17.205 -7.864 24.094 1.00 97.88 97 VAL A O 1
ATOM 744 N N . ARG A 1 98 ? -18.083 -9.799 24.851 1.00 97.81 98 ARG A N 1
ATOM 745 C CA . ARG A 1 98 ? -19.179 -9.213 25.610 1.00 97.81 98 ARG A CA 1
ATOM 746 C C . ARG A 1 98 ? -19.128 -9.739 27.035 1.00 97.81 98 ARG A C 1
ATOM 748 O O . ARG A 1 98 ? -18.907 -10.930 27.240 1.00 97.81 98 ARG A O 1
ATOM 755 N N . VAL A 1 99 ? -19.334 -8.844 27.991 1.00 98.00 99 VAL A N 1
ATOM 756 C CA . VAL A 1 99 ? -19.467 -9.168 29.410 1.00 98.00 99 VAL A CA 1
ATOM 757 C C . VAL A 1 99 ? -20.757 -8.543 29.908 1.00 98.00 99 VAL A C 1
ATOM 759 O O . VAL A 1 99 ? -20.944 -7.337 29.777 1.00 98.00 99 VAL A O 1
ATOM 762 N N . ASP A 1 100 ? -21.622 -9.367 30.483 1.00 98.06 100 ASP A N 1
ATOM 763 C CA . ASP A 1 100 ? -22.850 -8.952 31.151 1.00 98.06 100 ASP A CA 1
ATOM 764 C C . ASP A 1 100 ? -22.684 -9.224 32.652 1.00 98.06 100 ASP A C 1
ATOM 766 O O . ASP A 1 100 ? -22.237 -10.305 33.045 1.00 98.06 100 ASP A O 1
ATOM 770 N N . TYR A 1 101 ? -23.000 -8.242 33.494 1.00 97.44 101 TYR A N 1
ATOM 771 C CA . TYR A 1 101 ? -22.855 -8.342 34.942 1.00 97.44 101 TYR A CA 1
ATOM 772 C C . TYR A 1 101 ? -24.051 -7.715 35.663 1.00 97.44 101 TYR A C 1
ATOM 774 O O . TYR A 1 101 ? -24.358 -6.532 35.492 1.00 97.44 101 TYR A O 1
ATOM 782 N N . ASP A 1 102 ? -24.700 -8.505 36.515 1.00 97.88 102 ASP A N 1
ATOM 783 C CA . ASP A 1 102 ? -25.710 -8.016 37.449 1.00 97.88 102 ASP A CA 1
ATOM 784 C C . ASP A 1 102 ? -24.990 -7.405 38.665 1.00 97.88 102 ASP A C 1
ATOM 786 O O . ASP A 1 102 ? -24.489 -8.114 39.539 1.00 97.88 102 ASP A O 1
ATOM 790 N N . LEU A 1 103 ? -24.906 -6.071 38.716 1.00 96.19 103 LEU A N 1
ATOM 791 C CA . LEU A 1 103 ? -24.320 -5.347 39.852 1.00 96.19 103 LEU A CA 1
ATOM 792 C C . LEU A 1 103 ? -25.182 -5.518 41.111 1.00 96.19 103 LEU A C 1
ATOM 794 O O . LEU A 1 103 ? -24.652 -5.663 42.212 1.00 96.19 103 LEU A O 1
ATOM 798 N N . THR A 1 104 ? -26.507 -5.494 40.937 1.00 96.25 104 THR A N 1
ATOM 799 C CA . THR A 1 104 ? -27.514 -5.784 41.966 1.00 96.25 104 THR A CA 1
ATOM 800 C C . THR A 1 104 ? -28.743 -6.440 41.326 1.00 96.25 104 THR A C 1
ATOM 802 O O . THR A 1 104 ? -28.836 -6.551 40.107 1.00 96.25 104 THR A O 1
ATOM 805 N N . ASP A 1 105 ? -29.742 -6.793 42.133 1.00 95.62 105 ASP A N 1
ATOM 806 C CA . ASP A 1 105 ? -31.084 -7.206 41.685 1.00 95.62 105 ASP A CA 1
ATOM 807 C C . ASP A 1 105 ? -31.798 -6.179 40.780 1.00 95.62 105 ASP A C 1
ATOM 809 O O . ASP A 1 105 ? -32.715 -6.523 40.037 1.00 95.62 105 ASP A O 1
ATOM 813 N N . LYS A 1 106 ? -31.373 -4.914 40.842 1.00 96.81 106 LYS A N 1
ATOM 814 C CA . LYS A 1 106 ? -31.963 -3.769 40.135 1.00 96.81 106 LYS A CA 1
ATOM 815 C C . LYS A 1 106 ? -31.035 -3.119 39.118 1.00 96.81 106 LYS A C 1
ATOM 817 O O . LYS A 1 106 ? -31.467 -2.206 38.422 1.00 96.81 106 LYS A O 1
ATOM 822 N N . THR A 1 107 ? -29.773 -3.533 39.053 1.00 97.69 107 THR A N 1
ATOM 823 C CA . THR A 1 107 ? -28.753 -2.843 38.257 1.00 97.69 107 THR A CA 1
ATOM 824 C C . THR A 1 107 ? -27.993 -3.836 37.407 1.00 97.69 107 THR A C 1
ATOM 826 O O . THR A 1 107 ? -27.356 -4.746 37.939 1.00 97.69 107 THR A O 1
ATOM 829 N N . ARG A 1 108 ? -28.010 -3.617 36.095 1.00 97.88 108 ARG A N 1
ATOM 830 C CA . ARG A 1 108 ? -27.283 -4.420 35.116 1.00 97.88 108 ARG A CA 1
ATOM 831 C C . ARG A 1 108 ? -26.308 -3.550 34.358 1.00 97.88 108 ARG A C 1
ATOM 833 O O . ARG A 1 108 ? -26.634 -2.426 33.996 1.00 97.88 108 ARG A O 1
ATOM 840 N N . LEU A 1 109 ? -25.126 -4.091 34.124 1.00 97.75 109 LEU A N 1
ATOM 841 C CA . LEU A 1 109 ? -24.092 -3.484 33.308 1.00 97.75 109 LEU A CA 1
ATOM 842 C C . LEU A 1 109 ? -23.733 -4.474 32.207 1.00 97.75 109 LEU A C 1
ATOM 844 O O . LEU A 1 109 ? -23.469 -5.640 32.504 1.00 97.75 109 LEU A O 1
ATOM 848 N N . TYR A 1 110 ? -23.659 -4.017 30.961 1.00 97.44 110 TYR A N 1
ATOM 849 C CA . TYR A 1 110 ? -22.956 -4.766 29.928 1.00 97.44 110 TYR A CA 1
ATOM 850 C C . TYR A 1 110 ? -21.862 -3.931 29.274 1.00 97.44 110 TYR A C 1
ATOM 852 O O . TYR A 1 110 ? -21.950 -2.710 29.136 1.00 97.44 110 TYR A O 1
ATOM 860 N N . GLY A 1 111 ? -20.805 -4.627 28.873 1.00 97.81 111 GLY A N 1
ATOM 861 C CA . GLY A 1 111 ? -19.738 -4.094 28.048 1.00 97.81 111 GLY A CA 1
ATOM 862 C C . GLY A 1 111 ? -19.565 -4.944 26.801 1.00 97.81 111 GLY A C 1
ATOM 863 O O . GLY A 1 111 ? -19.537 -6.172 26.877 1.00 97.81 111 GLY A O 1
ATOM 864 N N . LEU A 1 112 ? -19.440 -4.293 25.651 1.00 97.88 112 LEU A N 1
ATOM 865 C CA . LEU A 1 112 ? -19.107 -4.916 24.376 1.00 97.88 112 LEU A CA 1
ATOM 866 C C . LEU A 1 112 ? -17.836 -4.270 23.836 1.00 97.88 112 LEU A C 1
ATOM 868 O O . LEU A 1 112 ? -17.746 -3.050 23.741 1.00 97.88 112 LEU A O 1
ATOM 872 N N . TRP A 1 113 ? -16.888 -5.097 23.423 1.00 98.00 113 TRP A N 1
ATOM 873 C CA . TRP A 1 113 ? -15.730 -4.678 22.651 1.00 98.00 113 TRP A CA 1
ATOM 874 C C . TRP A 1 113 ? -15.670 -5.495 21.366 1.00 98.00 113 TRP A C 1
ATOM 876 O O . TRP A 1 113 ? -15.749 -6.726 21.386 1.00 98.00 113 TRP A O 1
ATOM 886 N N . VAL A 1 114 ? -15.546 -4.799 20.244 1.00 97.50 114 VAL A N 1
ATOM 887 C CA . VAL A 1 114 ? -15.376 -5.379 18.917 1.00 97.50 114 VAL A CA 1
ATOM 888 C C . VAL A 1 114 ? -14.137 -4.761 18.307 1.00 97.50 114 VAL A C 1
ATOM 890 O O . VAL A 1 114 ? -13.991 -3.539 18.281 1.00 97.50 114 VAL A O 1
ATOM 893 N N . TRP A 1 115 ? -13.273 -5.610 17.776 1.00 96.94 115 TRP A N 1
ATOM 894 C CA . TRP A 1 115 ? -12.159 -5.182 16.954 1.00 96.94 115 TRP A CA 1
ATOM 895 C C . TRP A 1 115 ? -12.220 -5.921 15.638 1.00 96.94 115 TRP A C 1
ATOM 897 O O . TRP A 1 115 ? -12.526 -7.108 15.611 1.00 96.94 115 TRP A O 1
ATOM 907 N N . GLN A 1 116 ? -11.954 -5.224 14.548 1.00 95.94 116 GLN A N 1
ATOM 908 C CA . GLN A 1 116 ? -11.821 -5.811 13.234 1.00 95.94 116 GLN A CA 1
ATOM 909 C C . GLN A 1 116 ? -10.572 -5.248 12.587 1.00 95.94 116 GLN A C 1
ATOM 911 O O . GLN A 1 116 ? -10.463 -4.042 12.402 1.00 95.94 116 GLN A O 1
ATOM 916 N N . ARG A 1 117 ? -9.675 -6.132 12.160 1.00 93.88 117 ARG A N 1
ATOM 917 C CA . ARG A 1 117 ? -8.548 -5.772 11.309 1.00 93.88 117 ARG A CA 1
ATOM 918 C C . ARG A 1 117 ? -8.651 -6.493 9.978 1.00 93.88 117 ARG A C 1
ATOM 920 O O . ARG A 1 117 ? -8.802 -7.714 9.929 1.00 93.88 117 ARG A O 1
ATOM 927 N N . GLY A 1 118 ? -8.599 -5.721 8.903 1.00 91.81 118 GLY A N 1
ATOM 928 C CA . GLY A 1 118 ? -8.590 -6.187 7.529 1.00 91.81 118 GLY A CA 1
ATOM 929 C C . GLY A 1 118 ? -7.278 -5.827 6.849 1.00 91.81 118 GLY A C 1
ATOM 930 O O . GLY A 1 118 ? -6.886 -4.667 6.876 1.00 91.81 118 GLY A O 1
ATOM 931 N N . HIS A 1 119 ? -6.650 -6.802 6.200 1.00 88.94 119 HIS A N 1
ATOM 932 C CA . HIS A 1 119 ? -5.567 -6.575 5.249 1.00 88.94 119 HIS A CA 1
ATOM 933 C C . HIS A 1 119 ? -6.070 -6.849 3.835 1.00 88.94 119 HIS A C 1
ATOM 935 O O . HIS A 1 119 ? -6.689 -7.886 3.577 1.00 88.94 119 HIS A O 1
ATOM 941 N N . GLU A 1 120 ? -5.788 -5.925 2.927 1.00 85.50 120 GLU A N 1
ATOM 942 C CA . GLU A 1 120 ? -6.073 -6.036 1.501 1.00 85.50 120 GLU A CA 1
ATOM 943 C C . GLU A 1 120 ? -4.772 -5.877 0.718 1.00 85.50 120 GLU A C 1
ATOM 945 O O . GLU A 1 120 ? -4.098 -4.855 0.809 1.00 85.50 120 GLU A O 1
ATOM 950 N N . HIS A 1 121 ? -4.461 -6.885 -0.091 1.00 84.75 121 HIS A N 1
ATOM 951 C CA . HIS A 1 121 ? -3.400 -6.848 -1.082 1.00 84.75 121 HIS A CA 1
ATOM 952 C C . HIS A 1 121 ? -4.019 -6.951 -2.468 1.00 84.75 121 HIS A C 1
ATOM 954 O O . HIS A 1 121 ? -4.518 -8.010 -2.844 1.00 84.75 121 HIS A O 1
ATOM 960 N N . ARG A 1 122 ? -3.958 -5.875 -3.245 1.00 82.25 122 ARG A N 1
ATOM 961 C CA . ARG A 1 122 ? -4.469 -5.814 -4.610 1.00 82.25 122 ARG A CA 1
ATOM 962 C C . ARG A 1 122 ? -3.491 -5.065 -5.504 1.00 82.25 122 ARG A C 1
ATOM 964 O O . ARG A 1 122 ? -3.426 -3.837 -5.502 1.00 82.25 122 ARG A O 1
ATOM 971 N N . ASN A 1 123 ? -2.776 -5.830 -6.314 1.00 82.19 123 ASN A N 1
ATOM 972 C CA . ASN A 1 123 ? -1.852 -5.312 -7.311 1.00 82.19 123 ASN A CA 1
ATOM 973 C C . ASN A 1 123 ? -2.585 -5.011 -8.623 1.00 82.19 123 ASN A C 1
ATOM 975 O O . ASN A 1 123 ? -2.978 -5.921 -9.353 1.00 82.19 123 ASN A O 1
ATOM 979 N N . SER A 1 124 ? -2.777 -3.728 -8.915 1.00 78.81 124 SER A N 1
ATOM 980 C CA . SER A 1 124 ? -3.464 -3.258 -10.117 1.00 78.81 124 SER A CA 1
ATOM 981 C C . SER A 1 124 ? -2.558 -3.159 -11.340 1.00 78.81 124 SER A C 1
ATOM 983 O O . SER A 1 124 ? -3.066 -3.290 -12.451 1.00 78.81 124 SER A O 1
ATOM 985 N N . SER A 1 125 ? -1.242 -2.953 -11.173 1.00 79.38 125 SER A N 1
ATOM 986 C CA . SER A 1 125 ? -0.327 -2.960 -12.327 1.00 79.38 125 SER A CA 1
ATOM 987 C C . SER A 1 125 ? -0.083 -4.361 -12.860 1.00 79.38 125 SER A C 1
ATOM 989 O O . SER A 1 125 ? 0.285 -4.529 -14.021 1.00 79.38 125 SER A O 1
ATOM 991 N N . GLY A 1 126 ? -0.266 -5.366 -12.002 1.00 77.88 126 GLY A N 1
ATOM 992 C CA . GLY A 1 126 ? 0.032 -6.743 -12.334 1.00 77.88 126 GLY A CA 1
ATOM 993 C C . GLY A 1 126 ? 1.521 -6.961 -12.569 1.00 77.88 126 GLY A C 1
ATOM 994 O O . GLY A 1 126 ? 1.854 -7.938 -13.213 1.00 77.88 126 GLY A O 1
ATOM 995 N N . PHE A 1 127 ? 2.418 -6.106 -12.070 1.00 79.50 127 PHE A N 1
ATOM 996 C CA . PHE A 1 127 ? 3.865 -6.348 -12.089 1.00 79.50 127 PHE A CA 1
ATOM 997 C C . PHE A 1 127 ? 4.355 -6.901 -10.745 1.00 79.50 127 PHE A C 1
ATOM 999 O O . PHE A 1 127 ? 3.743 -6.620 -9.716 1.00 79.50 127 PHE A O 1
ATOM 1006 N N . PRO A 1 128 ? 5.444 -7.690 -10.706 1.00 77.69 128 PRO A N 1
ATOM 1007 C CA . PRO A 1 128 ? 6.043 -8.104 -9.441 1.00 77.69 128 PRO A CA 1
ATOM 1008 C C . PRO A 1 128 ? 6.685 -6.916 -8.703 1.00 77.69 128 PRO A C 1
ATOM 1010 O O . PRO A 1 128 ? 6.940 -5.855 -9.273 1.00 77.69 128 PRO A O 1
ATOM 1013 N N . TYR A 1 129 ? 7.008 -7.106 -7.423 1.00 77.25 129 TYR A N 1
ATOM 1014 C CA . TYR A 1 129 ? 7.855 -6.162 -6.692 1.00 77.25 129 TYR A CA 1
ATOM 1015 C C . TYR A 1 129 ? 9.220 -5.972 -7.380 1.00 77.25 129 TYR A C 1
ATOM 1017 O O . TYR A 1 129 ? 9.732 -6.919 -7.981 1.00 77.25 129 TYR A O 1
ATOM 1025 N N . PRO A 1 130 ? 9.844 -4.783 -7.267 1.00 76.88 130 PRO A N 1
ATOM 1026 C CA . PRO A 1 130 ? 9.419 -3.616 -6.482 1.00 76.88 130 PRO A CA 1
ATOM 1027 C C . PRO A 1 130 ? 8.480 -2.649 -7.228 1.00 76.88 130 PRO A C 1
ATOM 1029 O O . PRO A 1 130 ? 8.191 -1.582 -6.703 1.00 76.88 130 PRO A O 1
ATOM 1032 N N . ILE A 1 131 ? 8.007 -2.997 -8.429 1.00 79.94 131 ILE A N 1
ATOM 1033 C CA . ILE A 1 131 ? 7.238 -2.098 -9.318 1.00 79.94 131 ILE A CA 1
ATOM 1034 C C . ILE A 1 131 ? 5.732 -2.408 -9.362 1.00 79.94 131 ILE A C 1
ATOM 1036 O O . ILE A 1 131 ? 4.995 -1.941 -10.234 1.00 79.94 131 ILE A O 1
ATOM 1040 N N . ALA A 1 132 ? 5.268 -3.231 -8.423 1.00 80.31 132 ALA A N 1
ATOM 1041 C CA . ALA A 1 132 ? 3.849 -3.434 -8.168 1.00 80.31 132 ALA A CA 1
ATOM 1042 C C . ALA A 1 132 ? 3.215 -2.101 -7.741 1.00 80.31 132 ALA A C 1
ATOM 1044 O O . ALA A 1 132 ? 3.813 -1.363 -6.961 1.00 80.31 132 ALA A O 1
ATOM 1045 N N . THR A 1 133 ? 2.014 -1.793 -8.224 1.00 81.69 133 THR A N 1
ATOM 1046 C CA . THR A 1 133 ? 1.243 -0.608 -7.809 1.00 81.69 133 THR A CA 1
ATOM 1047 C C . THR A 1 133 ? -0.213 -0.993 -7.558 1.00 81.69 133 THR A C 1
ATOM 1049 O O . THR A 1 133 ? -0.683 -2.026 -8.043 1.00 81.69 133 THR A O 1
ATOM 1052 N N . GLY A 1 134 ? -0.921 -0.190 -6.762 1.00 80.81 134 GLY A N 1
ATOM 1053 C CA . GLY A 1 134 ? -2.282 -0.467 -6.292 1.00 80.81 134 GLY A CA 1
ATOM 1054 C C . GLY A 1 134 ? -2.391 -0.441 -4.767 1.00 80.81 134 GLY A C 1
ATOM 1055 O O . GLY A 1 134 ? -1.535 0.131 -4.094 1.00 80.81 134 GLY A O 1
ATOM 1056 N N . ASN A 1 135 ? -3.428 -1.088 -4.227 1.00 81.31 135 ASN A N 1
ATOM 1057 C CA . ASN A 1 135 ? -3.641 -1.224 -2.782 1.00 81.31 135 ASN A CA 1
ATOM 1058 C C . ASN A 1 135 ? -2.769 -2.365 -2.253 1.00 81.31 135 ASN A C 1
ATOM 1060 O O . ASN A 1 135 ? -3.238 -3.487 -2.061 1.00 81.31 135 ASN A O 1
ATOM 1064 N N . ILE A 1 136 ? -1.477 -2.112 -2.090 1.00 80.81 136 ILE A N 1
ATOM 1065 C CA . ILE A 1 136 ? -0.534 -3.137 -1.655 1.00 80.81 136 ILE A CA 1
ATOM 1066 C C . ILE A 1 136 ? -0.553 -3.189 -0.129 1.00 80.81 136 ILE A C 1
ATOM 1068 O O . ILE A 1 136 ? -0.186 -2.216 0.512 1.00 80.81 136 ILE A O 1
ATOM 1072 N N . ASP A 1 137 ? -0.991 -4.314 0.443 1.00 78.88 137 ASP A N 1
ATOM 1073 C CA . ASP A 1 137 ? -1.049 -4.569 1.895 1.00 78.88 137 ASP A CA 1
ATOM 1074 C C . ASP A 1 137 ? -1.680 -3.426 2.715 1.00 78.88 137 ASP A C 1
ATOM 1076 O O . ASP A 1 137 ? -1.289 -3.142 3.846 1.00 78.88 137 ASP A O 1
ATOM 1080 N N . SER A 1 138 ? -2.699 -2.790 2.139 1.00 85.25 138 SER A N 1
ATOM 1081 C CA . SER A 1 138 ? -3.533 -1.812 2.830 1.00 85.25 138 SER A CA 1
ATOM 1082 C C . SER A 1 138 ? -4.178 -2.415 4.078 1.00 85.25 138 SER A C 1
ATOM 1084 O O . SER A 1 138 ? -4.624 -3.568 4.068 1.00 85.25 138 SER A O 1
ATOM 1086 N N . GLU A 1 139 ? -4.239 -1.631 5.151 1.00 88.88 139 GLU A N 1
ATOM 1087 C CA . GLU A 1 139 ? -4.830 -2.027 6.428 1.00 88.88 139 GLU A CA 1
ATOM 1088 C C . GLU A 1 139 ? -6.089 -1.197 6.689 1.00 88.88 139 GLU A C 1
ATOM 1090 O O . GLU A 1 139 ? -6.144 0.000 6.412 1.00 88.88 139 GLU A O 1
ATOM 1095 N N . ARG A 1 140 ? -7.125 -1.847 7.219 1.00 92.00 140 ARG A N 1
ATOM 1096 C CA . ARG A 1 140 ? -8.289 -1.185 7.807 1.00 92.00 140 ARG A CA 1
ATOM 1097 C C . ARG A 1 140 ? -8.530 -1.764 9.189 1.00 92.00 140 ARG A C 1
ATOM 1099 O O . ARG A 1 140 ? -8.706 -2.974 9.326 1.00 92.00 140 ARG A O 1
ATOM 1106 N N . ASP A 1 141 ? -8.575 -0.903 10.186 1.00 94.62 141 ASP A N 1
ATOM 1107 C CA . ASP A 1 141 ? -8.793 -1.243 11.581 1.00 94.62 141 ASP A CA 1
ATOM 1108 C C . ASP A 1 141 ? -10.045 -0.525 12.097 1.00 94.62 141 ASP A C 1
ATOM 1110 O O . ASP A 1 141 ? -10.203 0.690 11.956 1.00 94.62 141 ASP A O 1
ATOM 1114 N N . PHE A 1 142 ? -10.956 -1.296 12.679 1.00 95.62 142 PHE A N 1
ATOM 1115 C CA . PHE A 1 142 ? -12.150 -0.804 13.339 1.00 95.62 142 PHE A CA 1
ATOM 1116 C C . PHE A 1 142 ? -12.137 -1.279 14.783 1.00 95.62 142 PHE A C 1
ATOM 1118 O O . PHE A 1 142 ? -12.067 -2.475 15.053 1.00 95.62 142 PHE A O 1
ATOM 1125 N N . THR A 1 143 ? -12.290 -0.354 15.721 1.00 96.56 143 THR A N 1
ATOM 1126 C CA . THR A 1 143 ? -12.525 -0.670 17.130 1.00 96.56 143 THR A CA 1
ATOM 1127 C C . THR A 1 143 ? -13.841 -0.048 17.550 1.00 96.56 143 THR A C 1
ATOM 1129 O O . THR A 1 143 ? -14.080 1.126 17.286 1.00 96.56 143 THR A O 1
ATOM 1132 N N . THR A 1 144 ? -14.706 -0.815 18.200 1.00 97.56 144 THR A N 1
ATOM 1133 C CA . THR A 1 144 ? -15.942 -0.311 18.800 1.00 97.56 144 THR A CA 1
ATOM 1134 C C . THR A 1 144 ? -16.062 -0.819 20.224 1.00 97.56 144 THR A C 1
ATOM 1136 O O . THR A 1 144 ? -15.987 -2.021 20.467 1.00 97.56 144 THR A O 1
ATOM 1139 N N . THR A 1 145 ? -16.285 0.100 21.154 1.00 97.88 145 THR A N 1
ATOM 1140 C CA . THR A 1 145 ? -16.545 -0.198 22.560 1.00 97.88 145 THR A CA 1
ATOM 1141 C C . THR A 1 145 ? -17.896 0.384 22.937 1.00 97.88 145 THR A C 1
ATOM 1143 O O . THR A 1 145 ? -18.153 1.556 22.671 1.00 97.88 145 THR A O 1
ATOM 1146 N N . ILE A 1 146 ? -18.749 -0.417 23.567 1.00 98.06 146 ILE A N 1
ATOM 1147 C CA . ILE A 1 146 ? -20.042 0.009 24.104 1.00 98.06 146 ILE A CA 1
ATOM 1148 C C . ILE A 1 146 ? -20.080 -0.358 25.582 1.00 98.06 146 ILE A C 1
ATOM 1150 O O . ILE A 1 146 ? -19.721 -1.475 25.952 1.00 98.06 146 ILE A O 1
ATOM 1154 N N . LEU A 1 147 ? -20.515 0.584 26.408 1.00 98.00 147 LEU A N 1
ATOM 1155 C CA . LEU A 1 147 ? -20.832 0.380 27.814 1.00 98.00 147 LEU A CA 1
ATOM 1156 C C . LEU A 1 147 ? -22.261 0.833 28.049 1.00 98.00 147 LEU A C 1
ATOM 1158 O O . LEU A 1 147 ? -22.656 1.899 27.580 1.00 98.00 147 LEU A O 1
ATOM 1162 N N . ASP A 1 148 ? -23.014 0.034 28.781 1.00 97.94 148 ASP A N 1
ATOM 1163 C CA . ASP A 1 148 ? -24.440 0.250 28.960 1.00 97.94 148 ASP A CA 1
ATOM 1164 C C . ASP A 1 148 ? -24.860 -0.158 30.368 1.00 97.94 148 ASP A C 1
ATOM 1166 O O . ASP A 1 148 ? -24.500 -1.235 30.852 1.00 97.94 148 ASP A O 1
ATOM 1170 N N . LEU A 1 149 ? -25.568 0.744 31.039 1.00 97.88 149 LEU A N 1
ATOM 1171 C CA . LEU A 1 149 ? -26.024 0.583 32.407 1.00 97.88 149 LEU A CA 1
ATOM 1172 C C . LEU A 1 149 ? -27.539 0.755 32.457 1.00 97.88 149 LEU A C 1
ATOM 1174 O O . LEU A 1 149 ? -28.049 1.855 32.237 1.00 97.88 149 LEU A O 1
ATOM 1178 N N . THR A 1 150 ? -28.236 -0.296 32.873 1.00 97.75 150 THR A N 1
ATOM 1179 C CA . THR A 1 150 ? -29.668 -0.246 33.162 1.00 97.75 150 THR A CA 1
ATOM 1180 C C . THR A 1 150 ? -29.893 -0.294 34.674 1.00 97.75 150 THR A C 1
ATOM 1182 O O . THR A 1 150 ? -29.386 -1.184 35.362 1.00 97.75 150 THR A O 1
ATOM 1185 N N . HIS A 1 151 ? -30.691 0.630 35.209 1.00 97.56 151 HIS A N 1
ATOM 1186 C CA . HIS A 1 151 ? -31.086 0.662 36.616 1.00 97.56 151 HIS A CA 1
ATOM 1187 C C . HIS A 1 151 ? -32.606 0.773 36.781 1.00 97.56 151 HIS A C 1
ATOM 1189 O O . HIS A 1 151 ? -33.245 1.675 36.238 1.00 97.56 151 HIS A O 1
ATOM 1195 N N . ALA A 1 152 ? -33.181 -0.124 37.579 1.00 97.31 152 ALA A N 1
ATOM 1196 C CA . ALA A 1 152 ? -34.577 -0.106 37.993 1.00 97.31 152 ALA A CA 1
ATOM 1197 C C . ALA A 1 152 ? -34.709 0.557 39.370 1.00 97.31 152 ALA A C 1
ATOM 1199 O O . ALA A 1 152 ? -34.380 -0.035 40.398 1.00 97.31 152 ALA A O 1
ATOM 1200 N N . PHE A 1 153 ? -35.238 1.775 39.419 1.00 95.50 153 PHE A N 1
ATOM 1201 C CA . PHE A 1 153 ? -35.479 2.463 40.689 1.00 95.50 153 PHE A CA 1
ATOM 1202 C C . PHE A 1 153 ? -36.705 1.891 41.420 1.00 95.50 153 PHE A C 1
ATOM 1204 O O . PHE A 1 153 ? -36.721 1.773 42.648 1.00 95.50 153 PHE A O 1
ATOM 1211 N N . SER A 1 154 ? -37.724 1.495 40.657 1.00 93.25 154 SER A N 1
ATOM 1212 C CA . SER A 1 154 ? -38.962 0.854 41.114 1.00 93.25 154 SER A CA 1
ATOM 1213 C C . SER A 1 154 ? -39.485 -0.102 40.034 1.00 93.25 154 SER A C 1
ATOM 1215 O O . SER A 1 154 ? -38.912 -0.205 38.953 1.00 93.25 154 SER A O 1
ATOM 1217 N N . SER A 1 155 ? -40.604 -0.786 40.290 1.00 90.25 155 SER A N 1
ATOM 1218 C CA . SER A 1 155 ? -41.271 -1.635 39.288 1.00 90.25 155 SER A CA 1
ATOM 1219 C C . SER A 1 155 ? -41.816 -0.866 38.077 1.00 90.25 155 SER A C 1
ATOM 1221 O O . SER A 1 155 ? -42.227 -1.486 37.101 1.00 90.25 155 SER A O 1
ATOM 1223 N N . ASN A 1 156 ? -41.841 0.467 38.133 1.00 93.25 156 ASN A N 1
ATOM 1224 C CA . ASN A 1 156 ? -42.400 1.328 37.096 1.00 93.25 156 ASN A CA 1
ATOM 1225 C C . ASN A 1 156 ? -41.465 2.471 36.671 1.00 93.25 156 ASN A C 1
ATOM 1227 O O . ASN A 1 156 ? -41.893 3.322 35.896 1.00 93.25 156 ASN A O 1
ATOM 1231 N N . TRP A 1 157 ? -40.224 2.523 37.162 1.00 95.25 157 TRP A N 1
ATOM 1232 C CA . TRP A 1 157 ? -39.269 3.574 36.815 1.00 95.25 157 TRP A CA 1
ATOM 1233 C C . TRP A 1 157 ? -37.881 2.993 36.549 1.00 95.25 157 TRP A C 1
ATOM 1235 O O . TRP A 1 157 ? -37.253 2.420 37.444 1.00 95.25 157 TRP A O 1
ATOM 1245 N N . PHE A 1 158 ? -37.413 3.151 35.311 1.00 95.88 158 PHE A N 1
ATOM 1246 C CA . PHE A 1 158 ? -36.172 2.568 34.804 1.00 95.88 158 PHE A CA 1
ATOM 1247 C C . PHE A 1 158 ? -35.343 3.627 34.077 1.00 95.88 158 PHE A C 1
ATOM 1249 O O . PHE A 1 158 ? -35.892 4.499 33.400 1.00 95.88 158 PHE A O 1
ATOM 1256 N N . LEU A 1 159 ? -34.025 3.531 34.196 1.00 97.19 159 LEU A N 1
ATOM 1257 C CA . LEU A 1 159 ? -33.055 4.311 33.437 1.00 97.19 159 LEU A CA 1
ATOM 1258 C C . LEU A 1 159 ? -32.144 3.359 32.678 1.00 97.19 159 LEU A C 1
ATOM 1260 O O . LEU A 1 159 ? -31.668 2.381 33.245 1.00 97.19 159 LEU A O 1
ATOM 1264 N N . ASP A 1 160 ? -31.881 3.699 31.429 1.00 97.44 160 ASP A N 1
ATOM 1265 C CA . ASP A 1 160 ? -30.916 3.057 30.557 1.00 97.44 160 ASP A CA 1
ATOM 1266 C C . ASP A 1 160 ? -29.928 4.120 30.075 1.00 97.44 160 ASP A C 1
ATOM 1268 O O . ASP A 1 160 ? -30.332 5.196 29.626 1.00 97.44 160 ASP A O 1
ATOM 1272 N N . ALA A 1 161 ? -28.635 3.882 30.252 1.00 97.88 161 ALA A N 1
ATOM 1273 C CA . ALA A 1 161 ? -27.596 4.824 29.870 1.00 97.88 161 ALA A CA 1
ATOM 1274 C C . ALA A 1 161 ? -26.498 4.098 29.102 1.00 97.88 161 ALA A C 1
ATOM 1276 O O . ALA A 1 161 ? -25.740 3.317 29.677 1.00 97.88 161 ALA A O 1
ATOM 1277 N N . GLN A 1 162 ? -26.379 4.428 27.820 1.00 97.75 162 GLN A N 1
ATOM 1278 C CA . GLN A 1 162 ? -25.386 3.857 26.924 1.00 97.75 162 GLN A CA 1
ATOM 1279 C C . GLN A 1 162 ? -24.332 4.891 26.536 1.00 97.75 162 GLN A C 1
ATOM 1281 O O . GLN A 1 162 ? -24.655 6.017 26.160 1.00 97.75 162 GLN A O 1
ATOM 1286 N N . GLY A 1 163 ? -23.066 4.494 26.574 1.00 98.12 163 GLY A N 1
ATOM 1287 C CA . GLY A 1 163 ? -21.952 5.207 25.965 1.00 98.12 163 GLY A CA 1
ATOM 1288 C C . GLY A 1 163 ? -21.265 4.319 24.936 1.00 98.12 163 GLY A C 1
ATOM 1289 O O . GLY A 1 163 ? -21.023 3.139 25.189 1.00 98.12 163 GLY A O 1
ATOM 1290 N N . SER A 1 164 ? -20.921 4.875 23.780 1.00 97.50 164 SER A N 1
ATOM 1291 C CA . SER A 1 164 ? -20.165 4.155 22.762 1.00 97.50 164 SER A CA 1
ATOM 1292 C C . SER A 1 164 ? -19.025 4.985 22.186 1.00 97.50 164 SER A C 1
ATOM 1294 O O . SER A 1 164 ? -19.084 6.213 22.085 1.00 97.50 164 SER A O 1
ATOM 1296 N N . PHE A 1 165 ? -17.960 4.279 21.824 1.00 97.81 165 PHE A N 1
ATOM 1297 C CA . PHE A 1 165 ? -16.787 4.807 21.150 1.00 97.81 165 PHE A CA 1
ATOM 1298 C C . PHE A 1 165 ? -16.486 3.936 19.937 1.00 97.81 165 PHE A C 1
ATOM 1300 O O . PHE A 1 165 ? -16.374 2.717 20.062 1.00 97.81 165 PHE A O 1
ATOM 1307 N N . GLY A 1 166 ? -16.323 4.565 18.779 1.00 97.69 166 GLY A N 1
ATOM 1308 C CA . GLY A 1 166 ? -15.870 3.929 17.553 1.00 97.69 166 GLY A CA 1
ATOM 1309 C C . GLY A 1 166 ? -14.607 4.605 17.039 1.00 97.69 166 GLY A C 1
ATOM 1310 O O . GLY A 1 166 ? -14.549 5.830 16.959 1.00 97.69 166 GLY A O 1
ATOM 1311 N N . ARG A 1 167 ? -13.612 3.817 16.639 1.00 96.62 167 ARG A N 1
ATOM 1312 C CA . ARG A 1 167 ? -12.443 4.284 15.895 1.00 96.62 167 ARG A CA 1
ATOM 1313 C C . ARG A 1 167 ? -12.325 3.512 14.598 1.00 96.62 167 ARG A C 1
ATOM 1315 O O . ARG A 1 167 ? -12.348 2.286 14.607 1.00 96.62 167 ARG A O 1
ATOM 1322 N N . PHE A 1 168 ? -12.152 4.250 13.514 1.00 96.38 168 PHE A N 1
ATOM 1323 C CA . PHE A 1 168 ? -11.760 3.735 12.217 1.00 96.38 168 PHE A CA 1
ATOM 1324 C C . PHE A 1 168 ? -10.375 4.270 11.871 1.00 96.38 168 PHE A C 1
ATOM 1326 O O . PHE A 1 168 ? -10.125 5.472 11.981 1.00 96.38 168 PHE A O 1
ATOM 1333 N N . HIS A 1 169 ? -9.481 3.382 11.470 1.00 94.50 169 HIS A N 1
ATOM 1334 C CA . HIS A 1 169 ? -8.166 3.707 10.946 1.00 94.50 169 HIS A CA 1
ATOM 1335 C C . HIS A 1 169 ? -7.972 2.949 9.637 1.00 94.50 169 HIS A C 1
ATOM 1337 O O . HIS A 1 169 ? -8.349 1.784 9.526 1.00 94.50 169 HIS A O 1
ATOM 1343 N N . GLN A 1 170 ? -7.455 3.627 8.622 1.00 91.12 170 GLN A N 1
ATOM 1344 C CA . GLN A 1 170 ? -7.138 3.015 7.342 1.00 91.12 170 GLN A CA 1
ATOM 1345 C C . GLN A 1 170 ? -5.833 3.565 6.791 1.00 91.12 170 GLN A C 1
ATOM 1347 O O . GLN A 1 170 ? -5.630 4.779 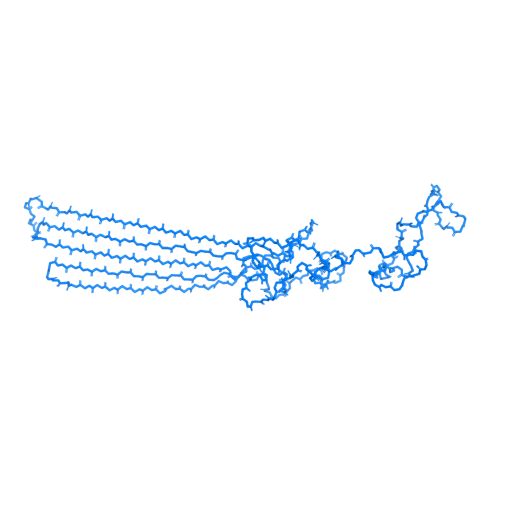6.804 1.00 91.12 170 GLN A O 1
ATOM 1352 N N . ASP A 1 171 ? -5.031 2.663 6.235 1.00 88.12 171 ASP A N 1
ATOM 1353 C CA . ASP A 1 171 ? -3.767 2.957 5.576 1.00 88.12 171 ASP A CA 1
ATOM 1354 C C . ASP A 1 171 ? -3.760 2.341 4.172 1.00 88.12 171 ASP A C 1
ATOM 1356 O O . ASP A 1 171 ? -3.966 1.136 4.001 1.00 88.12 171 ASP A O 1
ATOM 1360 N N . PHE A 1 172 ? -3.485 3.165 3.160 1.00 83.62 172 PHE A N 1
ATOM 1361 C CA . PHE A 1 172 ? -3.307 2.763 1.762 1.00 83.62 172 PHE A CA 1
ATOM 1362 C C . PHE A 1 172 ? -1.930 3.190 1.251 1.00 83.62 172 PHE A C 1
ATOM 1364 O O . PHE A 1 172 ? -1.804 4.218 0.578 1.00 83.62 172 PHE A O 1
ATOM 1371 N N . PRO A 1 173 ? -0.876 2.432 1.576 1.00 78.38 173 PRO A N 1
ATOM 1372 C CA . PRO A 1 173 ? 0.408 2.585 0.914 1.00 78.38 173 PRO A CA 1
ATOM 1373 C C . PRO A 1 173 ? 0.339 2.065 -0.531 1.00 78.38 173 PRO A C 1
ATOM 1375 O O . PRO A 1 173 ? -0.250 1.020 -0.817 1.00 78.38 173 PRO A O 1
ATOM 1378 N N . GLU A 1 174 ? 0.979 2.783 -1.451 1.00 75.06 174 GLU A N 1
ATOM 1379 C CA . GLU A 1 174 ? 1.154 2.360 -2.838 1.00 75.06 174 GLU A CA 1
ATOM 1380 C C . GLU A 1 174 ? 2.571 1.810 -3.062 1.00 75.06 174 GLU A C 1
ATOM 1382 O O . GLU A 1 174 ? 3.581 2.447 -2.757 1.00 75.06 174 GLU A O 1
ATOM 1387 N N . GLY A 1 175 ? 2.647 0.624 -3.664 1.00 68.50 175 GLY A N 1
ATOM 1388 C CA . GLY A 1 175 ? 3.886 0.031 -4.163 1.00 68.50 175 GLY A CA 1
ATOM 1389 C C . GLY A 1 175 ? 4.825 -0.545 -3.096 1.00 68.50 175 GLY A C 1
ATOM 1390 O O . GLY A 1 175 ? 4.353 -1.126 -2.118 1.00 68.50 175 GLY A O 1
ATOM 1391 N N . PRO A 1 176 ? 6.160 -0.468 -3.268 1.00 58.50 176 PRO A N 1
ATOM 1392 C CA . PRO A 1 176 ? 7.136 -1.076 -2.353 1.00 58.50 176 PRO A CA 1
ATOM 1393 C C . PRO A 1 176 ? 7.251 -0.326 -1.014 1.00 58.50 176 PRO A C 1
ATOM 1395 O O . PRO A 1 176 ? 8.120 -0.634 -0.205 1.00 58.50 176 PRO A O 1
ATOM 1398 N N . MET A 1 177 ? 6.382 0.662 -0.783 1.00 62.47 177 MET A N 1
ATOM 1399 C CA . MET A 1 177 ? 6.296 1.469 0.433 1.00 62.47 177 MET A CA 1
ATOM 1400 C C . MET A 1 177 ? 5.766 0.709 1.646 1.00 62.47 177 MET A C 1
ATOM 1402 O O . MET A 1 177 ? 5.788 1.239 2.755 1.00 62.47 177 MET A O 1
ATOM 1406 N N . VAL A 1 178 ? 5.319 -0.531 1.456 1.00 57.66 178 VAL A N 1
ATOM 1407 C CA . VAL A 1 178 ? 4.919 -1.385 2.566 1.00 57.66 178 VAL A CA 1
ATOM 1408 C C . VAL A 1 178 ? 6.145 -1.966 3.256 1.00 57.66 178 VAL A C 1
ATOM 1410 O O . VAL A 1 178 ? 6.982 -2.644 2.651 1.00 57.66 178 VAL A O 1
ATOM 1413 N N . THR A 1 179 ? 6.216 -1.731 4.560 1.00 50.72 179 THR A N 1
ATOM 1414 C CA . THR A 1 179 ? 7.241 -2.231 5.471 1.00 50.72 179 THR A CA 1
ATOM 1415 C C . THR A 1 179 ? 7.458 -3.736 5.295 1.00 50.72 179 THR A C 1
ATOM 1417 O O . THR A 1 179 ? 6.589 -4.548 5.595 1.00 50.72 179 THR A O 1
ATOM 1420 N N . GLY A 1 180 ? 8.651 -4.117 4.832 1.00 53.19 180 GLY A N 1
ATOM 1421 C CA . GLY A 1 180 ? 9.088 -5.516 4.774 1.00 53.19 180 GLY A CA 1
ATOM 1422 C C . GLY A 1 180 ? 8.758 -6.285 3.489 1.00 53.19 180 GLY A C 1
ATOM 1423 O O . GLY A 1 180 ? 9.206 -7.423 3.376 1.00 53.19 180 GLY A O 1
ATOM 1424 N N . LEU A 1 181 ? 8.054 -5.696 2.510 1.00 56.16 181 LEU A N 1
ATOM 1425 C CA . LEU A 1 181 ? 7.754 -6.371 1.234 1.00 56.16 181 LEU A CA 1
ATOM 1426 C C . LEU A 1 181 ? 8.844 -6.186 0.167 1.00 56.16 181 LEU A C 1
ATOM 1428 O O . LEU A 1 181 ? 9.157 -7.129 -0.557 1.00 56.16 181 LEU A O 1
ATOM 1432 N N . ALA A 1 182 ? 9.445 -4.996 0.071 1.00 59.94 182 ALA A N 1
ATOM 1433 C CA . ALA A 1 182 ? 10.586 -4.711 -0.802 1.00 59.94 182 ALA A CA 1
ATOM 1434 C C . ALA A 1 182 ? 11.280 -3.407 -0.373 1.00 59.94 182 ALA A C 1
ATOM 1436 O O . ALA A 1 182 ? 10.680 -2.570 0.294 1.00 59.94 182 ALA A O 1
ATOM 1437 N N . LYS A 1 183 ? 12.545 -3.202 -0.769 1.00 67.56 183 LYS A N 1
ATOM 1438 C CA . LYS A 1 183 ? 13.159 -1.867 -0.675 1.00 67.56 183 LYS A CA 1
ATOM 1439 C C . LYS A 1 183 ? 12.519 -0.966 -1.741 1.00 67.56 183 LYS A C 1
ATOM 1441 O O . LYS A 1 183 ? 12.499 -1.386 -2.903 1.00 67.56 183 LYS A O 1
ATOM 1446 N N . PRO A 1 184 ? 12.018 0.232 -1.390 1.00 73.50 184 PRO A N 1
ATOM 1447 C CA . PRO A 1 184 ? 11.479 1.147 -2.381 1.00 73.50 184 PRO A CA 1
ATOM 1448 C C . PRO A 1 184 ? 12.559 1.570 -3.377 1.00 73.50 184 PRO A C 1
ATOM 1450 O O . PRO A 1 184 ? 13.741 1.660 -3.039 1.00 73.50 184 PRO A O 1
ATOM 1453 N N . ILE A 1 185 ? 12.144 1.806 -4.621 1.00 82.31 185 ILE A N 1
ATOM 1454 C CA . ILE A 1 185 ? 13.020 2.369 -5.650 1.00 82.31 185 ILE A CA 1
ATOM 1455 C C . ILE A 1 185 ? 13.329 3.803 -5.226 1.00 82.31 185 ILE A C 1
ATOM 1457 O O . ILE A 1 185 ? 12.412 4.611 -5.087 1.00 82.31 185 ILE A O 1
ATOM 1461 N N . THR A 1 186 ? 14.605 4.118 -5.009 1.00 86.00 186 THR A N 1
ATOM 1462 C CA . THR A 1 186 ? 15.040 5.478 -4.665 1.00 86.00 186 THR A CA 1
ATOM 1463 C C . THR A 1 186 ? 15.240 6.298 -5.933 1.00 86.00 186 THR A C 1
ATOM 1465 O O . THR A 1 186 ? 15.519 5.752 -7.006 1.00 86.00 186 THR A O 1
ATOM 1468 N N . ALA A 1 187 ? 15.148 7.621 -5.830 1.00 86.69 187 ALA A N 1
ATOM 1469 C CA . ALA A 1 187 ? 15.425 8.490 -6.970 1.00 86.69 187 ALA A CA 1
ATOM 1470 C C . ALA A 1 187 ? 16.877 8.344 -7.462 1.00 86.69 187 ALA A C 1
ATOM 1472 O O . ALA A 1 187 ? 17.115 8.238 -8.666 1.00 86.69 187 ALA A O 1
ATOM 1473 N N . GLU A 1 188 ? 17.830 8.221 -6.534 1.00 87.69 188 GLU A N 1
ATOM 1474 C CA . GLU A 1 188 ? 19.243 7.998 -6.853 1.00 87.69 188 GLU A CA 1
ATOM 1475 C C . GLU A 1 188 ? 19.456 6.701 -7.649 1.00 87.69 188 GLU A C 1
ATOM 1477 O O . GLU A 1 188 ? 20.234 6.689 -8.602 1.00 87.69 188 GLU A O 1
ATOM 1482 N N . SER A 1 189 ? 18.709 5.631 -7.343 1.00 86.38 189 SER A N 1
ATOM 1483 C CA . SER A 1 189 ? 18.801 4.365 -8.089 1.00 86.38 189 SER A CA 1
ATOM 1484 C C . SER A 1 189 ? 18.391 4.489 -9.564 1.00 86.38 189 SER A C 1
ATOM 1486 O O . SER A 1 189 ? 18.825 3.691 -10.395 1.00 86.38 189 SER A O 1
ATOM 1488 N N . LEU A 1 190 ? 17.604 5.515 -9.905 1.00 87.19 190 LEU A N 1
ATOM 1489 C CA . LEU A 1 190 ? 17.229 5.861 -11.279 1.00 87.19 190 LEU A CA 1
ATOM 1490 C C . LEU A 1 190 ? 18.180 6.883 -11.919 1.00 87.19 190 LEU A C 1
ATOM 1492 O O . LEU A 1 190 ? 17.992 7.249 -13.077 1.00 87.19 190 LEU A O 1
ATOM 1496 N N . GLY A 1 191 ? 19.190 7.361 -11.187 1.00 88.00 191 GLY A N 1
ATOM 1497 C CA . GLY A 1 191 ? 20.070 8.452 -11.607 1.00 88.00 191 GLY A CA 1
ATOM 1498 C C . GLY A 1 191 ? 19.431 9.839 -11.487 1.00 88.00 191 GLY A C 1
ATOM 1499 O O . GLY A 1 191 ? 19.931 10.795 -12.079 1.00 88.00 191 GLY A O 1
ATOM 1500 N N . LEU A 1 192 ? 18.323 9.964 -10.748 1.00 87.56 192 LEU A N 1
ATOM 1501 C CA . LEU A 1 192 ? 17.677 11.244 -10.471 1.00 87.56 192 LEU A CA 1
ATOM 1502 C C . LEU A 1 192 ? 18.330 11.898 -9.251 1.00 87.56 192 LEU A C 1
ATOM 1504 O O . LEU A 1 192 ? 18.415 11.298 -8.182 1.00 87.56 192 LEU A O 1
ATOM 1508 N N . ASN A 1 193 ? 18.730 13.160 -9.393 1.00 88.94 193 ASN A N 1
ATOM 1509 C CA . ASN A 1 193 ? 19.137 13.993 -8.267 1.00 88.94 193 ASN A CA 1
ATOM 1510 C C . ASN A 1 193 ? 17.945 14.856 -7.840 1.00 88.94 193 ASN A C 1
ATOM 1512 O O . ASN A 1 193 ? 17.624 15.843 -8.505 1.00 88.94 193 ASN A O 1
ATOM 1516 N N . MET A 1 194 ? 17.258 14.444 -6.773 1.00 82.88 194 MET A N 1
ATOM 1517 C CA . MET A 1 194 ? 16.090 15.153 -6.250 1.00 82.88 194 MET A CA 1
ATOM 1518 C C . MET A 1 194 ? 16.408 15.853 -4.924 1.00 82.88 194 MET A C 1
ATOM 1520 O O . MET A 1 194 ? 17.121 15.294 -4.089 1.00 82.88 194 MET A O 1
ATOM 1524 N N . PRO A 1 195 ? 15.854 17.054 -4.684 1.00 82.88 195 PRO A N 1
ATOM 1525 C CA . PRO A 1 195 ? 15.952 17.697 -3.382 1.00 82.88 195 PRO A CA 1
ATOM 1526 C C . PRO A 1 195 ? 15.190 16.888 -2.325 1.00 82.88 195 PRO A C 1
ATOM 1528 O O . PRO A 1 195 ? 14.105 16.367 -2.587 1.00 82.88 195 PRO A O 1
ATOM 1531 N N . LYS A 1 196 ? 15.732 16.820 -1.104 1.00 80.75 196 LYS A N 1
ATOM 1532 C CA . LYS A 1 196 ? 15.021 16.209 0.024 1.00 80.75 196 LYS A CA 1
ATOM 1533 C C . LYS A 1 196 ? 13.818 17.062 0.407 1.00 80.75 196 LYS A C 1
ATOM 1535 O O . LYS A 1 196 ? 13.949 18.263 0.639 1.00 80.75 196 LYS A O 1
ATOM 1540 N N . ILE A 1 197 ? 12.659 16.424 0.510 1.00 78.69 197 ILE A N 1
ATOM 1541 C CA . ILE A 1 197 ? 11.435 17.071 0.972 1.00 78.69 197 ILE A CA 1
ATOM 1542 C C . ILE A 1 197 ? 11.463 17.076 2.511 1.00 78.69 197 ILE A C 1
ATOM 1544 O O . ILE A 1 197 ? 11.575 16.009 3.106 1.00 78.69 197 ILE A O 1
ATOM 1548 N N . PRO A 1 198 ? 11.356 18.234 3.189 1.00 81.62 198 PRO A N 1
ATOM 1549 C CA . PRO A 1 198 ? 11.527 18.317 4.644 1.00 81.62 198 PRO A CA 1
ATOM 1550 C C . PRO A 1 198 ? 10.368 17.707 5.447 1.00 81.62 198 PRO A C 1
ATOM 1552 O O . PRO A 1 198 ? 10.478 17.553 6.659 1.00 81.62 198 PRO A O 1
ATOM 1555 N N . THR A 1 199 ? 9.252 17.375 4.797 1.00 79.62 199 THR A N 1
ATOM 1556 C CA . THR A 1 199 ? 8.058 16.806 5.436 1.00 79.62 199 THR A CA 1
ATOM 1557 C C . THR A 1 199 ? 8.079 15.282 5.521 1.00 79.62 199 THR A C 1
ATOM 1559 O O . THR A 1 199 ? 7.171 14.702 6.108 1.00 79.62 199 THR A O 1
ATOM 1562 N N . THR A 1 200 ? 9.089 14.617 4.951 1.00 75.12 200 THR A N 1
ATOM 1563 C CA . THR A 1 200 ? 9.229 13.161 5.022 1.00 75.12 200 THR A CA 1
ATOM 1564 C C . THR A 1 200 ? 10.696 12.740 5.087 1.00 75.12 200 THR A C 1
ATOM 1566 O O . THR A 1 200 ? 11.570 13.366 4.494 1.00 75.12 200 THR A O 1
ATOM 1569 N N . SER A 1 201 ? 10.980 11.658 5.812 1.00 78.06 201 SER A N 1
ATOM 1570 C CA . SER A 1 201 ? 12.292 10.999 5.798 1.00 78.06 201 SER A CA 1
ATOM 1571 C C . SER A 1 201 ? 12.402 9.918 4.718 1.00 78.06 201 SER A C 1
ATOM 1573 O O . SER A 1 201 ? 13.435 9.256 4.628 1.00 78.06 201 SER A O 1
ATOM 1575 N N . LEU A 1 202 ? 11.337 9.695 3.943 1.00 76.62 202 LEU A N 1
ATOM 1576 C CA . LEU A 1 202 ? 11.284 8.679 2.898 1.00 76.62 202 LEU A CA 1
ATOM 1577 C C . LEU A 1 202 ? 12.086 9.137 1.674 1.00 76.62 202 LEU A C 1
ATOM 1579 O O . LEU A 1 202 ? 11.880 10.236 1.163 1.00 76.62 202 LEU A O 1
ATOM 1583 N N . ASP A 1 203 ? 12.981 8.273 1.200 1.00 80.38 203 ASP A N 1
ATOM 1584 C CA . ASP A 1 203 ? 13.741 8.467 -0.037 1.00 80.38 203 ASP A CA 1
ATOM 1585 C C . ASP A 1 203 ? 13.165 7.562 -1.128 1.00 80.38 203 ASP A C 1
ATOM 1587 O O . ASP A 1 203 ? 13.475 6.372 -1.207 1.00 80.38 203 ASP A O 1
ATOM 1591 N N . ILE A 1 204 ? 12.236 8.116 -1.905 1.00 80.12 204 ILE A N 1
ATOM 1592 C CA . ILE A 1 204 ? 11.412 7.374 -2.861 1.00 80.12 204 ILE A CA 1
ATOM 1593 C C . ILE A 1 204 ? 11.464 8.057 -4.220 1.00 80.12 204 ILE A C 1
ATOM 1595 O O . ILE A 1 204 ? 11.466 9.286 -4.321 1.00 80.12 204 ILE A O 1
ATOM 1599 N N . ALA A 1 205 ? 11.517 7.258 -5.280 1.00 84.94 205 ALA A N 1
ATOM 1600 C CA . ALA A 1 205 ? 11.401 7.753 -6.639 1.00 84.94 205 ALA A CA 1
ATOM 1601 C C . ALA A 1 205 ? 10.019 8.402 -6.862 1.00 84.94 205 ALA A C 1
ATOM 1603 O O . ALA A 1 205 ? 9.030 8.004 -6.239 1.00 84.94 205 ALA A O 1
ATOM 1604 N N . PRO A 1 206 ? 9.922 9.404 -7.751 1.00 82.94 206 PRO A N 1
ATOM 1605 C CA . PRO A 1 206 ? 8.635 9.976 -8.114 1.00 82.94 206 PRO A CA 1
ATOM 1606 C C . PRO A 1 206 ? 7.783 8.929 -8.838 1.00 82.94 206 PRO A C 1
ATOM 1608 O O . PRO A 1 206 ? 8.316 8.064 -9.534 1.00 82.94 206 PRO A O 1
ATOM 1611 N N . GLN A 1 207 ? 6.458 9.032 -8.726 1.00 82.94 207 GLN A N 1
ATOM 1612 C CA . GLN A 1 207 ? 5.565 8.251 -9.575 1.00 82.94 207 GLN A CA 1
ATOM 1613 C C . GLN A 1 207 ? 5.772 8.650 -11.040 1.00 82.94 207 GLN A C 1
ATOM 1615 O O . GLN A 1 207 ? 5.712 9.826 -11.401 1.00 82.94 207 GLN A O 1
ATOM 1620 N N . ILE A 1 208 ? 6.023 7.652 -11.886 1.00 78.94 208 ILE A N 1
ATOM 1621 C CA . ILE A 1 208 ? 6.209 7.823 -13.327 1.00 78.94 208 ILE A CA 1
ATOM 1622 C C . ILE A 1 208 ? 5.143 6.997 -14.033 1.00 78.94 208 ILE A C 1
ATOM 1624 O O . ILE A 1 208 ? 5.102 5.771 -13.907 1.00 78.94 208 ILE A O 1
ATOM 1628 N N . SER A 1 209 ? 4.298 7.684 -14.797 1.00 78.69 209 SER A N 1
ATOM 1629 C CA . SER A 1 209 ? 3.313 7.070 -15.679 1.00 78.69 209 SER A CA 1
ATOM 1630 C C . SER A 1 209 ? 3.685 7.379 -17.125 1.00 78.69 209 SER A C 1
ATOM 1632 O O . SER A 1 209 ? 3.901 8.536 -17.489 1.00 78.69 209 SER A O 1
ATOM 1634 N N . VAL A 1 210 ? 3.800 6.336 -17.946 1.00 77.88 210 VAL A N 1
ATOM 1635 C CA . VAL A 1 210 ? 4.045 6.460 -19.384 1.00 77.88 210 VAL A CA 1
ATOM 1636 C C . VAL A 1 210 ? 2.723 6.205 -20.088 1.00 77.88 210 VAL A C 1
ATOM 1638 O O . VAL A 1 210 ? 2.118 5.153 -19.903 1.00 77.88 210 VAL A O 1
ATOM 1641 N N . SER A 1 211 ? 2.268 7.163 -20.898 1.00 80.56 211 SER A N 1
ATOM 1642 C CA . SER A 1 211 ? 1.003 7.031 -21.628 1.00 80.56 211 SER A CA 1
ATOM 1643 C C . SER A 1 211 ? 0.962 5.729 -22.436 1.00 80.56 211 SER A C 1
ATOM 1645 O O . SER A 1 211 ? 1.913 5.404 -23.148 1.00 80.56 211 SER A O 1
ATOM 1647 N N . GLY A 1 212 ? -0.136 4.980 -22.309 1.00 76.94 212 GLY A N 1
ATOM 1648 C CA . GLY A 1 212 ? -0.310 3.670 -22.944 1.00 76.94 212 GLY A CA 1
ATOM 1649 C C . GLY A 1 212 ? 0.291 2.485 -22.177 1.00 76.94 212 GLY A C 1
ATOM 1650 O O . GLY A 1 212 ? 0.096 1.351 -22.606 1.00 76.94 212 GLY A O 1
ATOM 1651 N N . TYR A 1 213 ? 0.963 2.716 -21.044 1.00 77.06 213 TYR A N 1
ATOM 1652 C CA . TYR A 1 213 ? 1.505 1.678 -20.163 1.00 77.06 213 TYR A CA 1
ATOM 1653 C C . TYR A 1 213 ? 0.950 1.804 -18.740 1.00 77.06 213 TYR A C 1
ATOM 1655 O O . TYR A 1 213 ? 0.491 2.863 -18.315 1.00 77.06 213 TYR A O 1
ATOM 1663 N N . GLN A 1 214 ? 0.990 0.697 -17.996 1.00 77.31 214 GLN A N 1
ATOM 1664 C CA . GLN A 1 214 ? 0.654 0.688 -16.573 1.00 77.31 214 GLN A CA 1
ATOM 1665 C C . GLN A 1 214 ? 1.697 1.473 -15.768 1.00 77.31 214 GLN A C 1
ATOM 1667 O O . GLN A 1 214 ? 2.887 1.440 -16.081 1.00 77.31 214 GLN A O 1
ATOM 1672 N N . THR A 1 215 ? 1.263 2.151 -14.706 1.00 81.44 215 THR A N 1
ATOM 1673 C CA . THR A 1 215 ? 2.167 2.847 -13.781 1.00 81.44 215 THR A CA 1
ATOM 1674 C C . THR A 1 215 ? 3.022 1.838 -13.009 1.00 81.44 215 THR A C 1
ATOM 1676 O O . THR A 1 215 ? 2.491 0.905 -12.403 1.00 81.44 215 THR A O 1
ATOM 1679 N N . ILE A 1 216 ? 4.343 2.046 -13.012 1.00 78.25 216 ILE A N 1
ATOM 1680 C CA . ILE A 1 216 ? 5.345 1.111 -12.459 1.00 78.25 216 ILE A CA 1
ATOM 1681 C C . ILE A 1 216 ? 6.038 1.598 -11.182 1.00 78.25 216 ILE A C 1
ATOM 1683 O O . ILE A 1 216 ? 6.761 0.842 -10.546 1.00 78.25 216 ILE A O 1
ATOM 1687 N N . ILE A 1 217 ? 5.857 2.859 -10.798 1.00 82.44 217 ILE A N 1
ATOM 1688 C CA . ILE A 1 217 ? 6.421 3.402 -9.558 1.00 82.44 217 ILE A CA 1
ATOM 1689 C C . ILE A 1 217 ? 5.278 4.052 -8.792 1.00 82.44 217 ILE A C 1
ATOM 1691 O O . ILE A 1 217 ? 4.714 5.036 -9.263 1.00 82.44 217 ILE A O 1
ATOM 1695 N N . GLY A 1 218 ? 4.932 3.484 -7.639 1.00 76.62 218 GLY A N 1
ATOM 1696 C CA . GLY A 1 218 ? 4.010 4.083 -6.678 1.00 76.62 218 GLY A CA 1
ATOM 1697 C C . GLY A 1 218 ? 4.781 4.893 -5.643 1.00 76.62 218 GLY A C 1
ATOM 1698 O O . GLY A 1 218 ? 5.861 4.482 -5.218 1.00 76.62 218 GLY A O 1
ATOM 1699 N N . ASN A 1 219 ? 4.249 6.050 -5.255 1.00 78.38 219 ASN A N 1
ATOM 1700 C CA . ASN A 1 219 ? 4.867 6.916 -4.245 1.00 78.38 219 ASN A CA 1
ATOM 1701 C C . ASN A 1 219 ? 3.842 7.574 -3.307 1.00 78.38 219 ASN A C 1
ATOM 1703 O O . ASN A 1 219 ? 4.154 8.562 -2.640 1.00 78.38 219 ASN A O 1
ATOM 1707 N N . ASN A 1 220 ? 2.619 7.044 -3.273 1.00 77.38 220 ASN A N 1
ATOM 1708 C CA . ASN A 1 220 ? 1.535 7.563 -2.457 1.00 77.38 220 ASN A CA 1
ATOM 1709 C C . ASN A 1 220 ? 1.417 6.781 -1.142 1.00 77.38 220 ASN A C 1
ATOM 1711 O O . ASN A 1 220 ? 1.497 5.553 -1.126 1.00 77.38 220 ASN A O 1
ATOM 1715 N N . ILE A 1 221 ? 1.221 7.503 -0.041 1.00 78.12 221 ILE A N 1
ATOM 1716 C CA . ILE A 1 221 ? 0.801 6.942 1.240 1.00 78.12 221 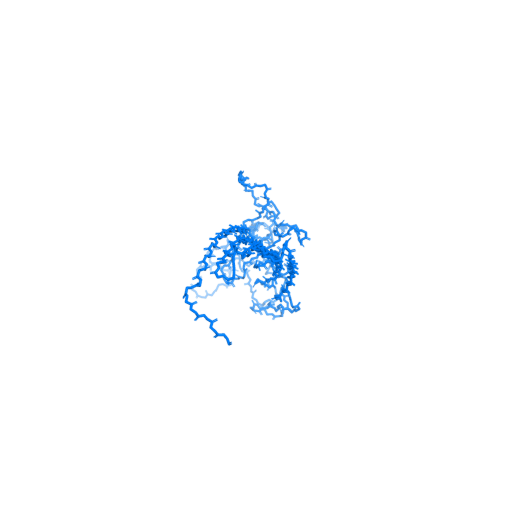ILE A CA 1
ATOM 1717 C C . ILE A 1 221 ? -0.372 7.788 1.721 1.00 78.12 221 ILE A C 1
ATOM 1719 O O . ILE A 1 221 ? -0.238 9.001 1.892 1.00 78.12 221 ILE A O 1
ATOM 1723 N N . SER A 1 222 ? -1.509 7.140 1.954 1.00 81.81 222 SER A N 1
ATOM 1724 C CA . SER A 1 222 ? -2.679 7.764 2.561 1.00 81.81 222 SER A CA 1
ATOM 1725 C C . SER A 1 222 ? -3.009 7.072 3.875 1.00 81.81 222 SER A C 1
ATOM 1727 O O . SER A 1 222 ? -3.131 5.852 3.912 1.00 81.81 222 SER A O 1
ATOM 1729 N N . GLU A 1 223 ? -3.171 7.866 4.929 1.00 86.06 223 GLU A N 1
ATOM 1730 C CA . GLU A 1 223 ? -3.652 7.439 6.241 1.00 86.06 223 GLU A CA 1
ATOM 1731 C C . GLU A 1 223 ? -4.891 8.270 6.591 1.00 86.06 223 GLU A C 1
ATOM 1733 O O . GLU A 1 223 ? -4.923 9.489 6.389 1.00 86.06 223 GLU A O 1
ATOM 1738 N N . GLN A 1 224 ? -5.922 7.620 7.121 1.00 91.06 224 GLN A N 1
ATOM 1739 C CA . GLN A 1 224 ? -7.092 8.292 7.674 1.00 91.06 224 GLN A CA 1
ATOM 1740 C C . GLN A 1 224 ? -7.462 7.675 9.015 1.00 91.06 224 GLN A C 1
ATOM 1742 O O . GLN A 1 224 ? -7.625 6.465 9.144 1.00 91.06 224 GLN A O 1
ATOM 1747 N N . VAL A 1 225 ? -7.701 8.545 9.995 1.00 94.00 225 VAL A N 1
ATOM 1748 C CA . VAL A 1 225 ? -8.247 8.178 11.300 1.00 94.00 225 VAL A CA 1
ATOM 1749 C C . VAL A 1 225 ? -9.543 8.946 11.524 1.00 94.00 225 VAL A C 1
ATOM 1751 O O . VAL A 1 225 ? -9.616 10.155 11.309 1.00 94.00 225 VAL A O 1
ATOM 1754 N N . THR A 1 226 ? -10.592 8.260 11.962 1.00 96.62 226 THR A N 1
ATOM 1755 C CA . THR A 1 226 ? -11.880 8.865 12.315 1.00 96.62 226 THR A CA 1
ATOM 1756 C C . THR A 1 226 ? -12.371 8.279 13.629 1.00 96.62 226 THR A C 1
ATOM 1758 O O . THR A 1 226 ? -12.290 7.073 13.846 1.00 96.62 226 THR A O 1
ATOM 1761 N N . ASN A 1 227 ? -12.875 9.136 14.515 1.00 97.00 227 ASN A N 1
ATOM 1762 C CA . ASN A 1 227 ? -13.418 8.733 15.808 1.00 97.00 227 ASN A CA 1
ATOM 1763 C C . ASN A 1 227 ? -14.880 9.175 15.907 1.00 97.00 227 ASN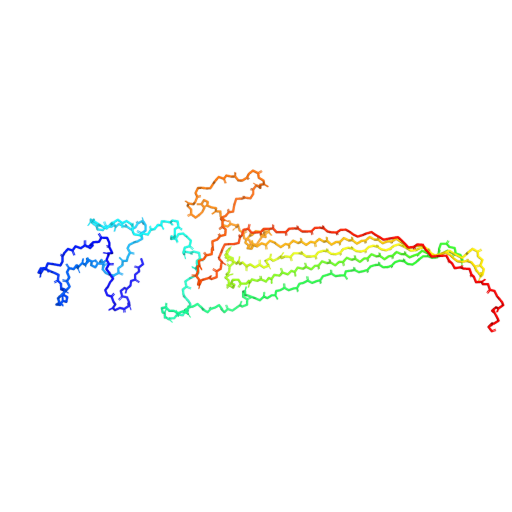 A C 1
ATOM 1765 O O . ASN A 1 227 ? -15.225 10.271 15.465 1.00 97.00 227 ASN A O 1
ATOM 1769 N N . ALA A 1 228 ? -15.713 8.336 16.508 1.00 96.62 228 ALA A N 1
ATOM 1770 C CA . ALA A 1 228 ? -17.109 8.607 16.804 1.00 96.62 228 ALA A CA 1
ATOM 1771 C C . ALA A 1 228 ? -17.370 8.336 18.286 1.00 96.62 228 ALA A C 1
ATOM 1773 O O . ALA A 1 228 ? -16.894 7.347 18.842 1.00 96.62 228 ALA A O 1
ATOM 1774 N N . PHE A 1 229 ? -18.131 9.225 18.911 1.00 97.31 229 PHE A N 1
ATOM 1775 C CA . PHE A 1 229 ? -18.546 9.120 20.302 1.00 97.31 229 PHE A CA 1
ATOM 1776 C C . PHE A 1 229 ? -20.046 9.358 20.353 1.00 97.31 229 PHE A C 1
ATOM 1778 O O . PHE A 1 229 ? -20.546 10.273 19.698 1.00 97.31 229 PHE A O 1
ATOM 1785 N N . ASP A 1 230 ? -20.754 8.552 21.127 1.00 97.12 230 ASP A N 1
ATOM 1786 C CA . ASP A 1 230 ? -22.196 8.677 21.288 1.00 97.12 230 ASP A CA 1
ATOM 1787 C C . ASP A 1 230 ? -22.579 8.334 22.732 1.00 97.12 230 ASP A C 1
ATOM 1789 O O . ASP A 1 230 ? -21.985 7.455 23.360 1.00 97.12 230 ASP A O 1
ATOM 1793 N N . PHE A 1 231 ? -23.527 9.095 23.273 1.00 97.31 231 PHE A N 1
ATOM 1794 C CA . PHE A 1 231 ? -24.052 8.917 24.619 1.00 97.31 231 PHE A CA 1
ATOM 1795 C C . PHE A 1 231 ? -25.573 9.054 24.584 1.00 97.31 231 PHE A C 1
ATOM 1797 O O . PHE A 1 231 ? -26.095 10.059 24.095 1.00 97.31 231 PHE A O 1
ATOM 1804 N N . ARG A 1 232 ? -26.282 8.046 25.096 1.00 97.00 232 ARG A N 1
ATOM 1805 C CA . ARG A 1 232 ? -27.741 7.912 25.010 1.00 97.00 232 ARG A CA 1
ATOM 1806 C C . ARG A 1 232 ? -28.330 7.561 26.373 1.00 97.00 232 ARG A C 1
ATOM 1808 O O . ARG A 1 232 ? -28.309 6.395 26.757 1.00 97.00 232 ARG A O 1
ATOM 1815 N N . PRO A 1 233 ? -28.870 8.548 27.101 1.00 96.25 233 PRO A N 1
ATOM 1816 C CA . PRO A 1 233 ? -29.690 8.299 28.275 1.00 96.25 233 PRO A CA 1
ATOM 1817 C C . PRO A 1 233 ? -31.171 8.175 27.888 1.00 96.25 233 PRO A C 1
ATOM 1819 O O . PRO A 1 233 ? -31.720 9.037 27.198 1.00 96.25 233 PRO A O 1
ATOM 1822 N N . VAL A 1 234 ? -31.842 7.139 28.379 1.00 97.06 234 VAL A N 1
ATOM 1823 C CA . VAL A 1 234 ? -33.280 6.904 28.215 1.00 97.06 234 VAL A CA 1
ATOM 1824 C C . VAL A 1 234 ? -33.894 6.619 29.581 1.00 97.06 234 VAL A C 1
ATOM 1826 O O . VAL A 1 234 ? -33.509 5.678 30.264 1.00 97.06 234 VAL A O 1
ATOM 1829 N N . ALA A 1 235 ? -34.877 7.420 29.986 1.00 96.12 235 ALA A N 1
ATOM 1830 C CA . ALA A 1 235 ? -35.640 7.195 31.211 1.00 96.12 235 ALA A CA 1
ATOM 1831 C C . ALA A 1 235 ? -37.081 6.812 30.864 1.00 96.12 235 ALA A C 1
ATOM 1833 O O . ALA A 1 235 ? -37.734 7.480 30.061 1.00 96.12 235 ALA A O 1
ATOM 1834 N N . VAL A 1 236 ? -37.586 5.754 31.493 1.00 95.81 236 VAL A N 1
ATOM 1835 C CA . VAL A 1 236 ? -38.936 5.228 31.272 1.00 95.81 236 VAL A CA 1
ATOM 1836 C C . VAL A 1 236 ? -39.697 5.238 32.591 1.00 95.81 236 VAL A C 1
ATOM 1838 O O . VAL A 1 236 ? -39.244 4.669 33.582 1.00 95.81 236 VAL A O 1
ATOM 1841 N N . HIS A 1 237 ? -40.873 5.868 32.597 1.00 93.94 237 HIS A N 1
ATOM 1842 C CA . HIS A 1 237 ? -41.828 5.812 33.701 1.00 93.94 237 HIS A CA 1
ATOM 1843 C C . HIS A 1 237 ? -43.152 5.235 33.204 1.00 93.94 237 HIS A C 1
ATOM 1845 O O . HIS A 1 237 ? -43.780 5.788 32.301 1.00 93.94 237 HIS A O 1
ATOM 1851 N N . VAL A 1 238 ? -43.574 4.125 33.794 1.00 90.38 238 VAL A N 1
ATOM 1852 C CA . VAL A 1 238 ? -44.821 3.443 33.455 1.00 90.38 238 VAL A CA 1
ATOM 1853 C C . VAL A 1 238 ? -45.935 3.989 34.352 1.00 90.38 238 VAL A C 1
ATOM 1855 O O . VAL A 1 238 ? -45.862 3.898 35.580 1.00 90.38 238 VAL A O 1
ATOM 1858 N N . VAL A 1 239 ? -46.967 4.577 33.739 1.00 87.81 239 VAL A N 1
ATOM 1859 C CA . VAL A 1 239 ? -48.128 5.164 34.429 1.00 87.81 239 VAL A CA 1
ATOM 1860 C C . VAL A 1 239 ? -49.399 4.447 33.990 1.00 87.81 239 VAL A C 1
ATOM 1862 O O . VAL A 1 239 ? -49.740 4.465 32.812 1.00 87.81 239 VAL A O 1
ATOM 1865 N N . GLY A 1 240 ? -50.126 3.878 34.951 1.00 81.69 240 GLY A N 1
ATOM 1866 C CA . GLY A 1 240 ? -51.392 3.179 34.717 1.00 81.69 240 GLY A CA 1
ATOM 1867 C C . GLY A 1 240 ? -51.437 1.813 35.400 1.00 81.69 240 GLY A C 1
ATOM 1868 O O . GLY A 1 240 ? -50.414 1.299 35.850 1.00 81.69 240 GLY A O 1
ATOM 1869 N N . LYS A 1 241 ? -52.637 1.227 35.509 1.00 70.25 241 LYS A N 1
ATOM 1870 C CA . LYS A 1 241 ? -52.776 -0.181 35.903 1.00 70.25 241 LYS A CA 1
ATOM 1871 C C . LYS A 1 241 ? -52.358 -1.050 34.723 1.00 70.25 241 LYS A C 1
ATOM 1873 O O . LYS A 1 241 ? -52.994 -0.998 33.674 1.00 70.25 241 LYS A O 1
ATOM 1878 N N . HIS A 1 242 ? -51.309 -1.834 34.916 1.00 63.44 242 HIS A N 1
ATOM 1879 C CA . HIS A 1 242 ? -50.931 -2.907 34.010 1.00 63.44 242 HIS A CA 1
ATOM 1880 C C . HIS A 1 242 ? -51.219 -4.217 34.737 1.00 63.44 242 HIS A C 1
ATOM 1882 O O . HIS A 1 242 ? -50.391 -4.694 35.509 1.00 63.44 242 HIS A O 1
ATOM 1888 N N . ASP A 1 243 ? -52.430 -4.733 34.542 1.00 50.78 243 ASP A N 1
ATOM 1889 C CA . ASP A 1 243 ? -52.763 -6.111 34.889 1.00 50.78 243 ASP A CA 1
ATOM 1890 C C . ASP A 1 243 ? -52.253 -6.995 33.732 1.00 50.78 243 ASP A C 1
ATOM 1892 O O . ASP A 1 243 ? -52.558 -6.713 32.568 1.00 50.78 243 ASP A O 1
ATOM 1896 N N . ILE A 1 244 ? -51.427 -8.001 34.039 1.00 52.69 244 ILE A N 1
ATOM 1897 C CA . ILE A 1 244 ? -51.137 -9.137 33.142 1.00 52.69 244 ILE A CA 1
ATOM 1898 C C . ILE A 1 244 ? -52.129 -10.247 33.467 1.00 52.69 244 ILE A C 1
ATOM 1900 O O . ILE A 1 244 ? -52.295 -10.527 34.677 1.00 52.69 244 ILE A O 1
#

Foldseek 3Di:
DACLVVPDFAFDPVQKDFDDPVDPDDVPDGIDTHTDVNNDQDAQPDDDDPPDHHPDDLLNVLVVVLDDDFCADDDPPSDDQPDCLQPKDKDKDKDKDKDWDDPDPFKIKIKIKIKMKMWIAGFPQSDAPQQTWDQHRKMKIKIKMKIKMKGDPDPFKIKIKMKMKMKIKIKRATGNPDPPRDDACACVSSVHDDDDDPVDPDRHHDFDDDPPHGTRHGDDMDMDMDMDIDMDMDMGGDDDDDDD

pLDDT: mean 82.75, std 12.03, range [50.72, 98.12]